Protein AF-A0A424NIG5-F1 (afdb_monomer_lite)

Foldseek 3Di:
DPPPPDPPPQPVVVVVLLVVLVVLVVVLCVVPVVVVVCLVPDPDLVVVCVPPVPPVPVVVVSLVSLLLSLLLLVLLLVLVLCVLVVLDDPDVVSSVVSSVLVVVLVVVLVVVLCVVCVVVVVVPLSVSLVSVLSSVSSVLSVVSSVLSVCCVPPVPNPSVSSVVVVVVSVVVVVVVVVVSLVVSVVVDDPVCVVVSVVSVCSVCVSVVVVVVVSVVD

Sequence (217 aa):
MDWILLNKVHQDWISILMFSNLMLLSFIKWRNDRKFTSFFKSIDPSVYFNNYGNNFFFNRFFGASILVFSIVNISLCLIFILNSLDLIELNFMSFLIFFSFLLFIGFLSYLMNSILGQILAIKRETLAYMFNNFRFLFRLSIFIFIIIVIHYYYFFDTFIFISTTSICVFMYYFLYSIVIIYKFLVNLDKEKLYFILYLCTLKITPWVFMYWFINNI

pLDDT: mean 74.43, std 13.03, range [32.66, 91.69]

Structure (mmCIF, N/CA/C/O backbone):
data_AF-A0A424NIG5-F1
#
_entry.id   AF-A0A424NIG5-F1
#
loop_
_atom_site.group_PDB
_atom_site.id
_atom_site.type_symbol
_atom_site.label_atom_id
_atom_site.label_alt_id
_atom_site.label_comp_id
_atom_site.label_asym_id
_atom_site.label_entity_id
_atom_site.label_seq_id
_atom_site.pdbx_PDB_ins_code
_atom_site.Cartn_x
_atom_site.Cartn_y
_atom_site.Cartn_z
_atom_site.occupancy
_atom_site.B_iso_or_equiv
_atom_site.auth_seq_id
_atom_site.auth_comp_id
_atom_site.auth_asym_id
_atom_site.auth_atom_id
_atom_site.pdbx_PDB_model_num
ATOM 1 N N . MET A 1 1 ? 13.629 -21.062 -29.674 1.00 41.56 1 MET A N 1
ATOM 2 C CA . MET A 1 1 ? 13.332 -21.145 -28.226 1.00 41.56 1 MET A CA 1
ATOM 3 C C . MET A 1 1 ? 14.269 -20.159 -27.544 1.00 41.56 1 MET A C 1
ATOM 5 O O . MET A 1 1 ? 15.059 -20.543 -26.704 1.00 41.56 1 MET A O 1
ATOM 9 N N . ASP A 1 2 ? 14.195 -18.887 -27.962 1.00 32.66 2 ASP A N 1
ATOM 10 C CA . ASP A 1 2 ? 15.288 -17.905 -27.798 1.00 32.66 2 ASP A CA 1
ATOM 11 C C . ASP A 1 2 ? 14.805 -16.586 -27.172 1.00 32.66 2 ASP A C 1
ATOM 13 O O . ASP A 1 2 ? 15.541 -15.615 -27.073 1.00 32.66 2 ASP A O 1
ATOM 17 N N . TRP A 1 3 ? 13.562 -16.562 -26.685 1.00 45.94 3 TRP A N 1
ATOM 18 C CA . TRP A 1 3 ? 12.944 -15.405 -26.025 1.00 45.94 3 TRP A CA 1
ATOM 19 C C . TRP A 1 3 ? 13.268 -15.349 -24.519 1.00 45.94 3 TRP A C 1
ATOM 21 O O . TRP A 1 3 ? 12.795 -14.468 -23.809 1.00 45.94 3 TRP A O 1
ATOM 31 N N . ILE A 1 4 ? 14.048 -16.318 -24.022 1.00 54.59 4 ILE A N 1
ATOM 32 C CA . ILE A 1 4 ? 14.395 -16.502 -22.602 1.00 54.59 4 ILE A CA 1
ATOM 33 C C . ILE A 1 4 ? 15.743 -15.844 -22.256 1.00 54.59 4 ILE A C 1
ATOM 35 O O . ILE A 1 4 ? 16.057 -15.682 -21.081 1.00 54.59 4 ILE A O 1
ATOM 39 N N . LEU A 1 5 ? 16.522 -15.381 -23.242 1.00 44.03 5 LEU A N 1
ATOM 40 C CA . LEU A 1 5 ? 17.793 -14.685 -23.008 1.00 44.03 5 LEU A CA 1
ATOM 41 C C . LEU A 1 5 ? 17.570 -13.205 -22.659 1.00 44.03 5 LEU A C 1
ATOM 43 O O . LEU A 1 5 ? 17.884 -12.286 -23.406 1.00 44.03 5 LEU A O 1
ATOM 47 N N . LEU A 1 6 ? 16.951 -13.016 -21.494 1.00 48.78 6 LEU A N 1
ATOM 48 C CA . LEU A 1 6 ? 17.452 -12.202 -20.391 1.00 48.78 6 LEU A CA 1
ATOM 49 C C . LEU A 1 6 ? 18.446 -11.084 -20.773 1.00 48.78 6 LEU A C 1
ATOM 51 O O . LEU A 1 6 ? 19.634 -11.157 -20.484 1.00 48.78 6 LEU A O 1
ATOM 55 N N . ASN A 1 7 ? 17.913 -9.955 -21.237 1.00 43.19 7 ASN A N 1
ATOM 56 C CA . ASN A 1 7 ? 18.504 -8.649 -20.914 1.00 43.19 7 ASN A CA 1
ATOM 57 C C . ASN A 1 7 ? 18.064 -8.167 -19.503 1.00 43.19 7 ASN A C 1
ATOM 59 O O . ASN A 1 7 ? 18.234 -7.010 -19.139 1.00 43.19 7 ASN A O 1
ATOM 63 N N . LYS A 1 8 ? 17.449 -9.059 -18.701 1.00 52.53 8 LYS A N 1
ATOM 64 C CA . LYS A 1 8 ? 16.833 -8.795 -17.383 1.00 52.53 8 LYS A CA 1
ATOM 65 C C . LYS A 1 8 ? 17.722 -9.155 -16.181 1.00 52.53 8 LYS A C 1
ATOM 67 O O . LYS A 1 8 ? 17.217 -9.237 -15.066 1.00 52.53 8 LYS A O 1
ATOM 72 N N . VAL A 1 9 ? 19.034 -9.319 -16.370 1.00 48.19 9 VAL A N 1
ATOM 73 C CA . VAL A 1 9 ? 19.987 -9.703 -15.301 1.00 48.19 9 VAL A CA 1
ATOM 74 C C . VAL A 1 9 ? 19.984 -8.718 -14.108 1.00 48.19 9 VAL A C 1
ATOM 76 O O . VAL A 1 9 ? 20.395 -9.068 -13.007 1.00 48.19 9 VAL A O 1
ATOM 79 N N . HIS A 1 10 ? 19.458 -7.498 -14.269 1.00 50.31 10 HIS A N 1
ATOM 80 C CA . HIS A 1 10 ? 19.389 -6.489 -13.201 1.00 50.31 10 HIS A CA 1
ATOM 81 C C . HIS A 1 10 ? 18.031 -6.352 -12.484 1.00 50.31 10 HIS A C 1
ATOM 83 O O . HIS A 1 10 ? 17.895 -5.499 -11.607 1.00 50.31 10 HIS A O 1
ATOM 89 N N . GLN A 1 11 ? 17.028 -7.189 -12.781 1.00 63.31 11 GLN A N 1
ATOM 90 C CA . GLN A 1 11 ? 15.693 -7.084 -12.157 1.00 63.31 11 GLN A CA 1
ATOM 91 C C . GLN A 1 11 ? 15.187 -8.359 -11.469 1.00 63.31 11 GLN A C 1
ATOM 93 O O . GLN A 1 11 ? 14.019 -8.430 -11.076 1.00 63.31 11 GLN A O 1
ATOM 98 N N . ASP A 1 12 ? 16.064 -9.337 -11.240 1.00 73.62 12 ASP A N 1
ATOM 99 C CA . ASP A 1 12 ? 15.732 -10.579 -10.528 1.00 73.62 12 ASP A CA 1
ATOM 100 C C . ASP A 1 12 ? 15.116 -10.317 -9.146 1.00 73.62 12 ASP A C 1
ATOM 102 O O . ASP A 1 12 ? 14.194 -11.014 -8.716 1.00 73.62 12 ASP A O 1
ATOM 106 N N . TRP A 1 13 ? 15.550 -9.245 -8.477 1.00 84.62 13 TRP A N 1
ATOM 107 C CA . TRP A 1 13 ? 15.041 -8.851 -7.164 1.00 84.62 13 TRP A CA 1
ATOM 108 C C . TRP A 1 13 ? 13.538 -8.525 -7.171 1.00 84.62 13 TRP A C 1
ATOM 110 O O . TRP A 1 13 ? 12.837 -8.851 -6.213 1.00 84.62 13 TRP A O 1
ATOM 120 N N . ILE A 1 14 ? 13.011 -7.947 -8.256 1.00 86.31 14 ILE A N 1
ATOM 121 C CA . ILE A 1 14 ? 11.581 -7.631 -8.389 1.00 86.31 14 ILE A CA 1
ATOM 122 C C . ILE A 1 14 ? 10.782 -8.921 -8.534 1.00 86.31 14 ILE A C 1
ATOM 124 O O . ILE A 1 14 ? 9.765 -9.097 -7.866 1.00 86.31 14 ILE A O 1
ATOM 128 N N . SER A 1 15 ? 11.253 -9.838 -9.380 1.00 86.94 15 SER A N 1
ATOM 129 C CA . SER A 1 15 ? 10.601 -11.132 -9.597 1.00 86.94 15 SER A CA 1
ATOM 130 C C . SER A 1 15 ? 10.551 -11.945 -8.300 1.00 86.94 15 SER A C 1
ATOM 132 O O . SER A 1 15 ? 9.501 -12.490 -7.949 1.00 86.94 15 SER A O 1
ATOM 134 N N . ILE A 1 16 ? 11.646 -11.942 -7.529 1.00 88.75 16 ILE A N 1
ATOM 135 C CA . ILE A 1 16 ? 11.720 -12.551 -6.192 1.00 88.75 16 ILE A CA 1
ATOM 136 C C . ILE A 1 16 ? 10.724 -11.883 -5.227 1.00 88.75 16 ILE A C 1
ATOM 138 O O . ILE A 1 16 ? 10.001 -12.576 -4.505 1.00 88.75 16 ILE A O 1
ATOM 142 N N . LEU A 1 17 ? 10.621 -10.548 -5.228 1.00 90.00 17 LEU A N 1
ATOM 143 C CA . LEU A 1 17 ? 9.646 -9.824 -4.402 1.00 90.00 17 LEU A CA 1
ATOM 144 C C . LEU A 1 17 ? 8.195 -10.140 -4.792 1.00 90.00 17 LEU A C 1
ATOM 146 O O . LEU A 1 17 ? 7.373 -10.402 -3.916 1.00 90.00 17 LEU A O 1
ATOM 150 N N . MET A 1 18 ? 7.866 -10.184 -6.084 1.00 89.38 18 MET A N 1
ATOM 151 C CA . MET A 1 18 ? 6.521 -10.550 -6.538 1.00 89.38 18 MET A CA 1
ATOM 152 C C . MET A 1 18 ? 6.163 -11.982 -6.133 1.00 89.38 18 MET A C 1
ATOM 154 O O . MET A 1 18 ? 5.066 -12.228 -5.625 1.00 89.38 18 MET A O 1
ATOM 158 N N . PHE A 1 19 ? 7.097 -12.920 -6.307 1.00 90.31 19 PHE A N 1
ATOM 159 C CA . PHE A 1 19 ? 6.901 -14.311 -5.917 1.00 90.31 19 PHE A CA 1
ATOM 160 C C . PHE A 1 19 ? 6.726 -14.461 -4.400 1.00 90.31 19 PHE A C 1
ATOM 162 O O . PHE A 1 19 ? 5.795 -15.129 -3.947 1.00 90.31 19 PHE A O 1
ATOM 169 N N . SER A 1 20 ? 7.565 -13.792 -3.604 1.00 89.69 20 SER A N 1
ATOM 170 C CA . SER A 1 20 ? 7.447 -13.804 -2.140 1.00 89.69 20 SER A CA 1
ATOM 171 C C . SER A 1 20 ? 6.133 -13.181 -1.652 1.00 89.69 20 SER A C 1
ATOM 173 O O . SER A 1 20 ? 5.507 -13.727 -0.743 1.00 89.69 20 SER A O 1
ATOM 175 N N . ASN A 1 21 ? 5.639 -12.121 -2.301 1.00 91.56 21 ASN A N 1
ATOM 176 C CA . ASN A 1 21 ? 4.314 -11.557 -2.025 1.00 91.56 21 ASN A CA 1
ATOM 177 C C . ASN A 1 21 ? 3.179 -12.534 -2.342 1.00 91.56 21 ASN A C 1
ATOM 179 O O . ASN A 1 21 ? 2.224 -12.638 -1.569 1.00 91.56 21 ASN A O 1
ATOM 183 N N . LEU A 1 22 ? 3.274 -13.267 -3.452 1.00 91.62 22 LEU A N 1
ATOM 184 C CA . LEU A 1 22 ? 2.276 -14.267 -3.830 1.00 91.62 22 LEU A CA 1
ATOM 185 C C . LEU A 1 22 ? 2.268 -15.456 -2.858 1.00 91.62 22 LEU A C 1
ATOM 187 O O . LEU A 1 22 ? 1.198 -15.909 -2.440 1.00 91.62 22 LEU A O 1
ATOM 191 N N . MET A 1 23 ? 3.452 -15.917 -2.448 1.00 90.69 23 MET A N 1
ATOM 192 C CA . MET A 1 23 ? 3.634 -16.903 -1.378 1.00 90.69 23 MET A CA 1
ATOM 193 C C . MET A 1 23 ? 3.001 -16.418 -0.071 1.00 90.69 23 MET A C 1
ATOM 195 O O . MET A 1 23 ? 2.226 -17.147 0.545 1.00 90.69 23 MET A O 1
ATOM 199 N N . LEU A 1 24 ? 3.265 -15.170 0.326 1.00 89.69 24 LEU A N 1
ATOM 200 C CA . LEU A 1 24 ? 2.721 -14.582 1.546 1.00 89.69 24 LEU A CA 1
ATOM 201 C C . LEU A 1 24 ? 1.190 -14.471 1.492 1.00 89.69 24 LEU A C 1
ATOM 203 O O . LEU A 1 24 ? 0.517 -14.867 2.443 1.00 89.69 24 LEU A O 1
ATOM 207 N N . LEU A 1 25 ? 0.618 -14.025 0.371 1.00 89.06 25 LEU A N 1
ATOM 208 C CA . LEU A 1 25 ? -0.835 -13.974 0.179 1.00 89.06 25 LEU A CA 1
ATOM 209 C C . LEU A 1 25 ? -1.469 -15.373 0.263 1.00 89.06 25 LEU A C 1
ATOM 211 O O . LEU A 1 25 ? -2.486 -15.563 0.936 1.00 89.06 25 LEU A O 1
ATOM 215 N N . SER A 1 26 ? -0.840 -16.359 -0.377 1.00 87.81 26 SER A N 1
ATOM 216 C CA . SER A 1 26 ? -1.282 -17.757 -0.356 1.00 87.81 26 SER A CA 1
ATOM 217 C C . SER A 1 26 ? -1.203 -18.349 1.051 1.00 87.81 26 SER A C 1
ATOM 219 O O . SER A 1 26 ? -2.145 -19.001 1.500 1.00 87.81 26 SER A O 1
ATOM 221 N N . PHE A 1 27 ? -0.131 -18.051 1.789 1.00 87.31 27 PHE A N 1
ATOM 222 C CA . PHE A 1 27 ? 0.051 -18.462 3.178 1.00 87.31 27 PHE A CA 1
ATOM 223 C C . PHE A 1 27 ? -1.013 -17.855 4.102 1.00 87.31 27 PHE A C 1
ATOM 225 O O . PHE A 1 27 ? -1.581 -18.560 4.940 1.00 87.31 27 PHE A O 1
ATOM 232 N N . ILE A 1 28 ? -1.340 -16.570 3.925 1.00 85.81 28 ILE A N 1
ATOM 233 C CA . ILE A 1 28 ? -2.408 -15.900 4.682 1.00 85.81 28 ILE A CA 1
ATOM 234 C C . ILE A 1 28 ? -3.758 -16.574 4.413 1.00 85.81 28 ILE A C 1
ATOM 236 O O . ILE A 1 28 ? -4.503 -16.844 5.361 1.00 85.81 28 ILE A O 1
ATOM 240 N N . LYS A 1 29 ? -4.070 -16.864 3.142 1.00 85.31 29 LYS A N 1
ATOM 241 C CA . LYS A 1 29 ? -5.306 -17.558 2.763 1.00 85.31 29 LYS A CA 1
ATOM 242 C C . LYS A 1 29 ? -5.359 -18.960 3.367 1.00 85.31 29 LYS A C 1
ATOM 244 O O . LYS A 1 29 ? -6.361 -19.307 3.978 1.00 85.31 29 LYS A O 1
ATOM 249 N N . TRP A 1 30 ? -4.284 -19.737 3.250 1.00 84.88 30 TRP A N 1
ATOM 250 C CA . TRP A 1 30 ? -4.224 -21.103 3.770 1.00 84.88 30 TRP A CA 1
ATOM 251 C C . TRP A 1 30 ? -4.405 -21.155 5.290 1.00 84.88 30 TRP A C 1
ATOM 253 O O . TRP A 1 30 ? -5.221 -21.924 5.793 1.00 84.88 30 TRP A O 1
ATOM 263 N N . ARG A 1 31 ? -3.700 -20.292 6.031 1.00 81.44 31 ARG A N 1
ATOM 264 C CA . ARG A 1 31 ? -3.753 -20.289 7.498 1.00 81.44 31 ARG A CA 1
ATOM 265 C C . ARG A 1 31 ? -5.078 -19.748 8.042 1.00 81.44 31 ARG A C 1
ATOM 267 O O . ARG A 1 31 ? -5.568 -20.241 9.055 1.00 81.44 31 ARG A O 1
ATOM 274 N N . ASN A 1 32 ? -5.653 -18.732 7.390 1.00 76.06 32 ASN A N 1
ATOM 275 C CA . ASN A 1 32 ? -6.769 -17.944 7.919 1.00 76.06 32 ASN A CA 1
ATOM 276 C C . ASN A 1 32 ? -7.944 -17.805 6.925 1.00 76.06 32 ASN A C 1
ATOM 278 O O . ASN A 1 32 ? -8.543 -16.731 6.833 1.00 76.06 32 ASN A O 1
ATOM 282 N N . ASP A 1 33 ? -8.320 -18.874 6.222 1.00 73.06 33 ASP A N 1
ATOM 283 C CA . ASP A 1 33 ? -9.273 -18.838 5.095 1.00 73.06 33 ASP A CA 1
ATOM 284 C C . ASP A 1 33 ? -10.620 -18.156 5.419 1.00 73.06 33 ASP A C 1
ATOM 286 O O . ASP A 1 33 ? -11.062 -17.236 4.724 1.00 73.06 33 ASP A O 1
ATOM 290 N N . ARG A 1 34 ? -11.244 -18.497 6.558 1.00 69.88 34 ARG A N 1
ATOM 291 C CA . ARG A 1 34 ? -12.512 -17.874 7.002 1.00 69.88 34 ARG A CA 1
ATOM 292 C C . ARG A 1 34 ? -12.386 -16.365 7.253 1.00 69.88 34 ARG A C 1
ATOM 294 O O . ARG A 1 34 ? -13.310 -15.604 6.970 1.00 69.88 34 ARG A O 1
ATOM 301 N N . LYS A 1 35 ? -11.245 -15.913 7.783 1.00 70.88 35 LYS A N 1
ATOM 302 C CA . LYS A 1 35 ? -10.996 -14.486 8.048 1.00 70.88 35 LYS A CA 1
ATOM 303 C C . LYS A 1 35 ? -10.649 -13.750 6.764 1.00 70.88 35 LYS A C 1
ATOM 305 O O . LYS A 1 35 ? -11.178 -12.671 6.547 1.00 70.88 35 LYS A O 1
ATOM 310 N N . PHE A 1 36 ? -9.828 -14.346 5.902 1.00 73.50 36 PHE A N 1
ATOM 311 C CA . PHE A 1 36 ? -9.471 -13.801 4.594 1.00 73.50 36 PHE A CA 1
ATOM 312 C C . PHE A 1 36 ? -10.710 -13.571 3.726 1.00 73.50 36 PHE A C 1
ATOM 314 O O . PHE A 1 36 ? -10.93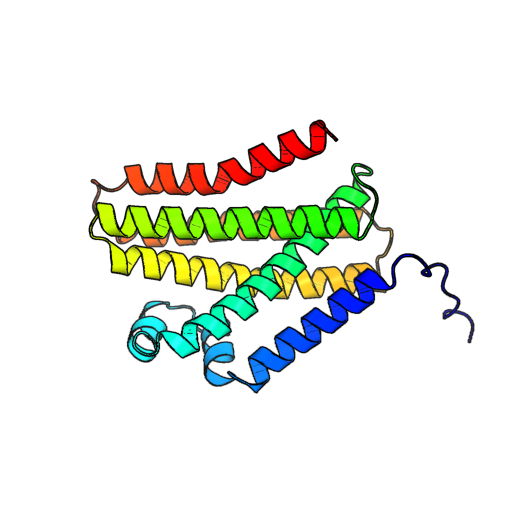4 -12.466 3.235 1.00 73.50 36 PHE A O 1
ATOM 321 N N . THR A 1 37 ? -11.566 -14.587 3.605 1.00 70.12 37 THR A N 1
ATOM 322 C CA . THR A 1 37 ? -12.814 -14.501 2.835 1.00 70.12 37 THR A CA 1
ATOM 323 C C . THR A 1 37 ? -13.786 -13.487 3.428 1.00 70.12 37 THR A C 1
ATOM 325 O O . THR A 1 37 ? -14.383 -12.721 2.676 1.00 70.12 37 THR A O 1
ATOM 328 N N . SER A 1 38 ? -13.902 -13.403 4.756 1.00 66.44 38 SER A N 1
ATOM 329 C CA . SER A 1 38 ? -14.707 -12.373 5.427 1.00 66.44 38 SER A CA 1
ATOM 330 C C . SER A 1 38 ? -14.145 -10.959 5.220 1.00 66.44 38 SER A C 1
ATOM 332 O O . SER A 1 38 ? -14.888 -10.021 4.935 1.00 66.44 38 SER A O 1
ATOM 334 N N . PHE A 1 39 ? -12.826 -10.791 5.280 1.00 68.94 39 PHE A N 1
ATOM 335 C CA . PHE A 1 39 ? -12.148 -9.515 5.049 1.00 68.94 39 PHE A CA 1
ATOM 336 C C . PHE A 1 39 ? -12.299 -9.048 3.588 1.00 68.94 39 PHE A C 1
ATOM 338 O O . PHE A 1 39 ? -12.514 -7.862 3.313 1.00 68.94 39 PHE A O 1
ATOM 345 N N . PHE A 1 40 ? -12.295 -9.997 2.648 1.00 67.81 40 PHE A N 1
ATOM 346 C CA . PHE A 1 40 ? -12.526 -9.748 1.228 1.00 67.81 40 PHE A CA 1
ATOM 347 C C . PHE A 1 40 ? -14.005 -9.469 0.898 1.00 67.81 40 PHE A C 1
ATOM 349 O O . PHE A 1 40 ? -14.287 -8.502 0.197 1.00 67.81 40 PHE A O 1
ATOM 356 N N . LYS A 1 41 ? -14.952 -10.257 1.434 1.00 65.31 41 LYS A N 1
ATOM 357 C CA . LYS A 1 41 ? -16.386 -10.199 1.081 1.00 65.31 41 LYS A CA 1
ATOM 358 C C . LYS A 1 41 ? -17.223 -9.225 1.910 1.00 65.31 41 LYS A C 1
ATOM 360 O O . LYS A 1 41 ? -18.206 -8.704 1.396 1.00 65.31 41 LYS A O 1
ATOM 365 N N . SER A 1 42 ? -16.897 -8.988 3.182 1.00 54.06 42 SER A N 1
ATOM 366 C CA . SER A 1 42 ? -17.760 -8.158 4.034 1.00 54.06 42 SER A CA 1
ATOM 367 C C . SER A 1 42 ? -17.776 -6.716 3.533 1.00 54.06 42 SER A C 1
ATOM 369 O O . SER A 1 42 ? -16.733 -6.080 3.388 1.00 54.06 42 SER A O 1
ATOM 371 N N . ILE A 1 43 ? -18.960 -6.184 3.250 1.00 51.19 43 ILE A N 1
ATOM 372 C CA . ILE A 1 43 ? -19.157 -4.753 2.993 1.00 51.19 43 ILE A CA 1
ATOM 373 C C . ILE A 1 43 ? -19.328 -4.028 4.340 1.00 51.19 43 ILE A C 1
ATOM 375 O O . ILE A 1 43 ? -18.762 -2.946 4.520 1.00 51.19 43 ILE A O 1
ATOM 379 N N . ASP A 1 44 ? -19.905 -4.697 5.348 1.00 50.06 44 ASP A N 1
ATOM 380 C CA . ASP A 1 44 ? -20.197 -4.104 6.657 1.00 50.06 44 ASP A CA 1
ATOM 381 C C . ASP A 1 44 ? -19.175 -4.438 7.763 1.00 50.06 44 ASP A C 1
ATOM 383 O O . ASP A 1 44 ? -18.912 -5.610 8.045 1.00 50.06 44 ASP A O 1
ATOM 387 N N . PRO A 1 45 ? -18.592 -3.418 8.425 1.00 52.88 45 PRO A N 1
ATOM 388 C CA . PRO A 1 45 ? -17.616 -3.595 9.504 1.00 52.88 45 PRO A CA 1
ATOM 389 C C . PRO A 1 45 ? -18.242 -4.041 10.840 1.00 52.88 45 PRO A C 1
ATOM 391 O O . PRO A 1 45 ? -17.551 -4.647 11.661 1.00 52.88 45 PRO A O 1
ATOM 394 N N . SER A 1 46 ? -19.538 -3.787 11.059 1.00 50.62 46 SER A N 1
ATOM 395 C CA . SER A 1 46 ? -20.264 -4.129 12.295 1.00 50.62 46 SER A CA 1
ATOM 396 C C . SER A 1 46 ? -20.365 -5.642 12.525 1.00 50.62 46 SER A C 1
ATOM 398 O O . SER A 1 46 ? -20.159 -6.114 13.643 1.00 50.62 46 SER A O 1
ATOM 400 N N . VAL A 1 47 ? -20.586 -6.412 11.456 1.00 50.69 47 VAL A N 1
ATOM 401 C CA . VAL A 1 47 ? -20.685 -7.882 11.496 1.00 50.69 47 VAL A CA 1
ATOM 402 C C . VAL A 1 47 ? -19.338 -8.525 11.853 1.00 50.69 47 VAL A C 1
ATOM 404 O O . VAL A 1 47 ? -19.290 -9.523 12.570 1.00 50.69 47 VAL A O 1
ATOM 407 N N . TYR A 1 48 ? -18.220 -7.937 11.412 1.00 52.69 48 TYR A N 1
ATOM 408 C CA . TYR A 1 48 ? -16.884 -8.447 11.738 1.00 52.69 48 TYR A CA 1
ATOM 409 C C . TYR A 1 48 ? -16.486 -8.141 13.189 1.00 52.69 48 TYR A C 1
ATOM 411 O O . TYR A 1 48 ? -15.945 -9.012 13.871 1.00 52.69 48 TYR A O 1
ATOM 419 N N . PHE A 1 49 ? -16.783 -6.933 13.681 1.00 51.59 49 PHE A N 1
ATOM 420 C CA . PHE A 1 49 ? -16.480 -6.545 15.063 1.00 51.59 49 PHE A CA 1
ATOM 421 C C . PHE A 1 49 ? -17.232 -7.383 16.097 1.00 51.59 49 PHE A C 1
ATOM 423 O O . PHE A 1 49 ? -16.621 -7.804 17.078 1.00 51.59 49 PHE A O 1
ATOM 430 N N . ASN A 1 50 ? -18.517 -7.672 15.861 1.00 52.78 50 ASN A N 1
ATOM 431 C CA . ASN A 1 50 ? -19.304 -8.521 16.760 1.00 52.78 50 ASN A CA 1
ATOM 432 C C . ASN A 1 50 ? -18.811 -9.975 16.781 1.00 52.78 50 ASN A C 1
ATOM 434 O O . ASN A 1 50 ? -18.816 -10.599 17.836 1.00 52.78 50 ASN A O 1
ATOM 438 N N . ASN A 1 51 ? -18.345 -10.503 15.645 1.00 51.88 51 ASN A N 1
ATOM 439 C CA . ASN A 1 51 ? -17.966 -11.916 15.545 1.00 51.88 51 ASN A CA 1
ATOM 440 C C . ASN A 1 51 ? -16.500 -12.201 15.914 1.00 51.88 51 ASN A C 1
ATOM 442 O O . ASN A 1 51 ? -16.180 -13.320 16.308 1.00 51.88 51 ASN A O 1
ATOM 446 N N . TYR A 1 52 ? -15.593 -11.226 15.779 1.00 52.62 52 TYR A N 1
ATOM 447 C CA . TYR A 1 52 ? -14.146 -11.464 15.901 1.00 52.62 52 TYR A CA 1
ATOM 448 C C . TYR A 1 52 ? -13.408 -10.512 16.856 1.00 52.62 52 TYR A C 1
ATOM 450 O O . TYR A 1 52 ? -12.190 -10.640 17.003 1.00 52.62 52 TYR A O 1
ATOM 458 N N . GLY A 1 53 ? -14.112 -9.602 17.542 1.00 50.22 53 GLY A N 1
ATOM 459 C CA . GLY A 1 53 ? -13.519 -8.613 18.454 1.00 50.22 53 GLY A CA 1
ATOM 460 C C . GLY A 1 53 ? -12.729 -9.190 19.640 1.00 50.22 53 GLY A C 1
ATOM 461 O O . GLY A 1 53 ? -11.815 -8.528 20.124 1.00 50.22 53 GLY A O 1
ATOM 462 N N . ASN A 1 54 ? -13.007 -10.429 20.068 1.00 44.81 54 ASN A N 1
ATOM 463 C CA . ASN A 1 54 ? -12.419 -11.004 21.290 1.00 44.81 54 ASN A CA 1
ATOM 464 C C . ASN A 1 54 ? -11.041 -11.677 21.124 1.00 44.81 54 ASN A C 1
ATOM 466 O O . ASN A 1 54 ? -10.329 -11.844 22.111 1.00 44.81 54 ASN A O 1
ATOM 470 N N . ASN A 1 55 ? -10.598 -12.033 19.911 1.00 47.38 55 ASN A N 1
ATOM 471 C CA . ASN A 1 55 ? -9.355 -12.804 19.726 1.00 47.38 55 ASN A CA 1
ATOM 472 C C . ASN A 1 55 ? -8.151 -11.913 19.374 1.00 47.38 55 ASN A C 1
ATOM 474 O O . ASN A 1 55 ? -7.628 -11.945 18.257 1.00 47.38 55 ASN A O 1
ATOM 478 N N . PHE A 1 56 ? -7.700 -11.129 20.356 1.00 42.22 56 PHE A N 1
ATOM 479 C CA . PHE A 1 56 ? -6.682 -10.077 20.227 1.00 42.22 56 PHE A CA 1
ATOM 480 C C . PHE A 1 56 ? -5.330 -10.553 19.643 1.00 42.22 56 PHE A C 1
ATOM 482 O O . PHE A 1 56 ? -4.769 -9.895 18.766 1.00 42.22 56 PHE A O 1
ATOM 489 N N . PHE A 1 57 ? -4.823 -11.727 20.048 1.00 37.19 57 PHE A N 1
ATOM 490 C CA . PHE A 1 57 ? -3.507 -12.230 19.609 1.00 37.19 57 PHE A CA 1
ATOM 491 C C . PHE A 1 57 ? -3.492 -12.768 18.169 1.00 37.19 57 PHE A C 1
ATOM 493 O O . PHE A 1 57 ? -2.597 -12.445 17.388 1.00 37.19 57 PHE A O 1
ATOM 500 N N . PHE A 1 58 ? -4.515 -13.529 17.769 1.00 43.31 58 PHE A N 1
ATOM 501 C CA . PHE A 1 58 ? -4.613 -14.089 16.413 1.00 43.31 58 PHE A CA 1
ATOM 502 C C . PHE A 1 58 ? -5.002 -13.034 15.361 1.00 43.31 58 PHE A C 1
ATOM 504 O O . PHE A 1 58 ? -4.801 -13.239 14.164 1.00 43.31 58 PHE A O 1
ATOM 511 N N . ASN A 1 59 ? -5.571 -11.906 15.799 1.00 63.22 59 ASN A N 1
ATOM 512 C CA . ASN A 1 59 ? -5.872 -10.752 14.952 1.00 63.22 59 ASN A CA 1
ATOM 513 C C . ASN A 1 59 ? -4.596 -9.966 14.587 1.00 63.22 59 ASN A C 1
ATOM 515 O O . ASN A 1 59 ? -4.487 -9.437 13.483 1.00 63.22 59 ASN A O 1
ATOM 519 N N . ARG A 1 60 ? -3.595 -9.948 15.481 1.00 69.50 60 ARG A N 1
ATOM 520 C CA . ARG A 1 60 ? -2.373 -9.147 15.319 1.00 69.50 60 ARG A CA 1
ATOM 521 C C . ARG A 1 60 ? -1.431 -9.700 14.249 1.00 69.50 60 ARG A C 1
ATOM 523 O O . ARG A 1 60 ? -0.943 -8.923 13.438 1.00 69.50 60 ARG A O 1
ATOM 530 N N . PHE A 1 61 ? -1.229 -11.022 14.191 1.00 73.56 61 PHE A N 1
ATOM 531 C CA . PHE A 1 61 ? -0.391 -11.643 13.150 1.00 73.56 61 PHE A CA 1
ATOM 532 C C . PHE A 1 61 ? -1.017 -11.508 11.756 1.00 73.56 61 PHE A C 1
ATOM 534 O O . PHE A 1 61 ? -0.343 -11.115 10.809 1.00 73.56 61 PHE A O 1
ATOM 541 N N . PHE A 1 62 ? -2.327 -11.762 11.642 1.00 78.00 62 PHE A N 1
ATOM 542 C CA . PHE A 1 62 ? -3.068 -11.573 10.392 1.00 78.00 62 PHE A CA 1
ATOM 543 C C . PHE A 1 62 ? -2.987 -10.120 9.910 1.00 78.00 62 PHE A C 1
ATOM 545 O O . PHE A 1 62 ? -2.611 -9.871 8.766 1.00 78.00 62 PHE A O 1
ATOM 552 N N . GLY A 1 63 ? -3.242 -9.161 10.806 1.00 78.38 63 GLY A N 1
ATOM 553 C CA . GLY A 1 63 ? -3.107 -7.739 10.506 1.00 78.38 63 GLY A CA 1
ATOM 554 C C . GLY A 1 63 ? -1.689 -7.350 10.087 1.00 78.38 63 GLY A C 1
ATOM 555 O O . GLY A 1 63 ? -1.513 -6.710 9.060 1.00 78.38 63 GLY A O 1
ATOM 556 N N . ALA A 1 64 ? -0.663 -7.797 10.813 1.00 82.56 64 ALA A N 1
ATOM 557 C CA . ALA A 1 64 ? 0.727 -7.519 10.456 1.00 82.56 64 ALA A CA 1
ATOM 558 C C . ALA A 1 64 ? 1.090 -8.076 9.070 1.00 82.56 64 ALA A C 1
ATOM 560 O O . ALA A 1 64 ? 1.659 -7.361 8.251 1.00 82.56 64 ALA A O 1
ATOM 561 N N . SER A 1 65 ? 0.698 -9.316 8.765 1.00 84.31 65 SER A N 1
ATOM 562 C CA . SER A 1 65 ? 0.979 -9.934 7.463 1.00 84.31 65 SER A CA 1
ATOM 563 C C . SER A 1 65 ? 0.303 -9.201 6.296 1.00 84.31 65 SER A C 1
ATOM 565 O O . SER A 1 65 ? 0.926 -8.975 5.262 1.00 84.31 65 SER A O 1
ATOM 567 N N . ILE A 1 66 ? -0.936 -8.736 6.482 1.00 85.88 66 ILE A N 1
ATOM 568 C CA . ILE A 1 66 ? -1.654 -7.937 5.480 1.00 85.88 66 ILE A CA 1
ATOM 569 C C . ILE A 1 66 ? -1.039 -6.536 5.323 1.00 85.88 66 ILE A C 1
ATOM 571 O O . ILE A 1 66 ? -1.007 -6.008 4.208 1.00 85.88 66 ILE A O 1
ATOM 575 N N . LEU A 1 67 ? -0.548 -5.929 6.414 1.00 86.44 67 LEU A N 1
ATOM 576 C CA . LEU A 1 67 ? 0.157 -4.643 6.370 1.00 86.44 67 LEU A CA 1
ATOM 577 C C . LEU A 1 67 ? 1.416 -4.777 5.525 1.00 86.44 67 LEU A C 1
ATOM 579 O O . LEU A 1 67 ? 1.592 -4.001 4.593 1.00 86.44 67 LEU A O 1
ATOM 583 N N . VAL A 1 68 ? 2.238 -5.790 5.810 1.00 89.50 68 VAL A N 1
ATOM 584 C CA . VAL A 1 68 ? 3.469 -6.058 5.059 1.00 89.50 68 VAL A CA 1
ATOM 585 C C . VAL A 1 68 ? 3.152 -6.265 3.580 1.00 89.50 68 VAL A C 1
ATOM 587 O O . VAL A 1 68 ? 3.704 -5.546 2.754 1.00 89.50 68 VAL A O 1
ATOM 590 N N . PHE A 1 69 ? 2.195 -7.140 3.245 1.00 90.81 69 PHE A N 1
ATOM 591 C CA . PHE A 1 69 ? 1.753 -7.340 1.859 1.00 90.81 69 PHE A CA 1
ATOM 592 C C . PHE A 1 69 ? 1.367 -6.022 1.176 1.00 90.81 69 PHE A C 1
ATOM 594 O O . PHE A 1 69 ? 1.774 -5.736 0.052 1.00 90.81 69 PHE A O 1
ATOM 601 N N . SER A 1 70 ? 0.579 -5.196 1.864 1.00 90.12 70 SER A N 1
ATOM 602 C CA . SER A 1 70 ? 0.082 -3.952 1.283 1.00 90.12 70 SER A CA 1
ATOM 603 C C . SER A 1 70 ? 1.197 -2.935 1.066 1.00 90.12 70 SER A C 1
ATOM 605 O O . SER A 1 70 ? 1.242 -2.309 0.012 1.00 90.12 70 SER A O 1
ATOM 607 N N . ILE A 1 71 ? 2.113 -2.805 2.026 1.00 90.44 71 ILE A N 1
ATOM 608 C CA . ILE A 1 71 ? 3.226 -1.857 1.944 1.00 90.44 71 ILE A CA 1
ATOM 609 C C . ILE A 1 71 ? 4.199 -2.257 0.836 1.00 90.44 71 ILE A C 1
ATOM 611 O O . ILE A 1 71 ? 4.579 -1.384 0.066 1.00 90.44 71 ILE A O 1
ATOM 615 N N . VAL A 1 72 ? 4.538 -3.547 0.694 1.00 91.62 72 VAL A N 1
ATOM 616 C CA . VAL A 1 72 ? 5.426 -4.008 -0.391 1.00 91.62 72 VAL A CA 1
ATOM 617 C C . VAL A 1 72 ? 4.826 -3.698 -1.765 1.00 91.62 72 VAL A C 1
ATOM 619 O O . VAL A 1 72 ? 5.527 -3.227 -2.656 1.00 91.62 72 VAL A O 1
ATOM 622 N N . ASN A 1 73 ? 3.525 -3.931 -1.957 1.00 91.69 73 ASN A N 1
ATOM 623 C CA . ASN A 1 73 ? 2.877 -3.647 -3.240 1.00 91.69 73 ASN A CA 1
ATOM 624 C C . ASN A 1 73 ? 2.814 -2.147 -3.542 1.00 91.69 73 ASN A C 1
ATOM 626 O O . ASN A 1 73 ? 3.044 -1.737 -4.676 1.00 91.69 73 ASN A O 1
ATOM 630 N N . ILE A 1 74 ? 2.526 -1.321 -2.534 1.00 89.69 74 ILE A N 1
ATOM 631 C CA . ILE A 1 74 ? 2.479 0.135 -2.700 1.00 89.69 74 ILE A CA 1
ATOM 632 C C . ILE A 1 74 ? 3.880 0.695 -2.973 1.00 89.69 74 ILE A C 1
ATOM 634 O O . ILE A 1 74 ? 4.018 1.536 -3.858 1.00 89.69 74 ILE A O 1
ATOM 638 N N . SER A 1 75 ? 4.919 0.217 -2.279 1.00 90.31 75 SER A N 1
ATOM 639 C CA . SER A 1 75 ? 6.293 0.667 -2.524 1.00 90.31 75 SER A CA 1
ATOM 640 C C . SER A 1 75 ? 6.791 0.258 -3.909 1.00 90.31 75 SER A C 1
ATOM 642 O O . SER A 1 75 ? 7.369 1.090 -4.602 1.00 90.31 75 SER A O 1
ATOM 644 N N . LEU A 1 76 ? 6.506 -0.972 -4.359 1.00 89.44 76 LEU A N 1
ATOM 645 C CA . LEU A 1 76 ? 6.810 -1.393 -5.731 1.00 89.44 76 LEU A CA 1
ATOM 646 C C . LEU A 1 76 ? 6.091 -0.512 -6.759 1.00 89.44 76 LEU A C 1
ATOM 648 O O . LEU A 1 76 ? 6.723 -0.042 -7.699 1.00 89.44 76 LEU A O 1
ATOM 652 N N . CYS A 1 77 ? 4.797 -0.243 -6.560 1.00 88.44 77 CYS A N 1
ATOM 653 C CA . CYS A 1 77 ? 4.020 0.624 -7.447 1.00 88.44 77 CYS A CA 1
ATOM 654 C C . CYS A 1 77 ? 4.647 2.020 -7.571 1.00 88.44 77 CYS A C 1
ATOM 656 O O . CYS A 1 77 ? 4.841 2.518 -8.676 1.00 88.44 77 CYS A O 1
ATOM 658 N N . LEU A 1 78 ? 5.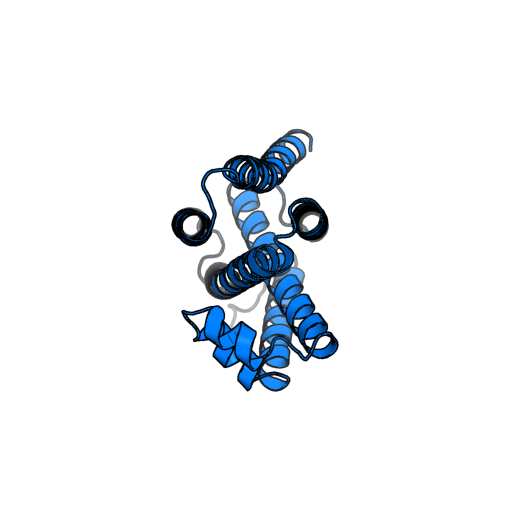006 2.631 -6.437 1.00 86.69 78 LEU A N 1
ATOM 659 C CA . LEU A 1 78 ? 5.605 3.965 -6.405 1.00 86.69 78 LEU A CA 1
ATOM 660 C C . LEU A 1 78 ? 6.933 4.023 -7.157 1.00 86.69 78 LEU A C 1
ATOM 662 O O . LEU A 1 78 ? 7.155 4.968 -7.903 1.00 86.69 78 LEU A O 1
ATOM 666 N N . ILE A 1 79 ? 7.789 3.013 -7.012 1.00 88.31 79 ILE A N 1
ATOM 667 C CA . ILE A 1 79 ? 9.076 2.972 -7.718 1.00 88.31 79 ILE A CA 1
ATOM 668 C C . ILE A 1 79 ? 8.876 2.808 -9.214 1.00 88.31 79 ILE A C 1
ATOM 670 O O . ILE A 1 79 ? 9.554 3.481 -9.978 1.00 88.31 79 ILE A O 1
ATOM 674 N N . PHE A 1 80 ? 7.932 1.967 -9.645 1.00 85.88 80 PHE A N 1
ATOM 675 C CA . PHE A 1 80 ? 7.616 1.850 -11.067 1.00 85.88 80 PHE A CA 1
ATOM 676 C C . PHE A 1 80 ? 7.129 3.178 -11.650 1.00 85.88 80 PHE A C 1
ATOM 678 O O . PHE A 1 80 ? 7.565 3.555 -12.733 1.00 85.88 80 PHE A O 1
ATOM 685 N N . ILE A 1 81 ? 6.288 3.916 -10.918 1.00 84.44 81 ILE A N 1
ATOM 686 C CA . ILE A 1 81 ? 5.826 5.246 -11.335 1.00 84.44 81 ILE A CA 1
ATOM 687 C C . ILE A 1 81 ? 6.997 6.235 -11.397 1.00 84.44 81 ILE A C 1
ATOM 689 O O . ILE A 1 81 ? 7.168 6.908 -12.408 1.00 84.44 81 ILE A O 1
ATOM 693 N N . LEU A 1 82 ? 7.822 6.311 -10.351 1.00 84.31 82 LEU A N 1
ATOM 694 C CA . LEU A 1 82 ? 8.933 7.266 -10.272 1.00 84.31 82 LEU A CA 1
ATOM 695 C C . LEU A 1 82 ? 10.032 6.974 -11.299 1.00 84.31 82 LEU A C 1
ATOM 697 O O . LEU A 1 82 ? 10.530 7.905 -11.923 1.00 84.31 82 LEU A O 1
ATOM 701 N N . ASN A 1 83 ? 10.350 5.699 -11.527 1.00 84.19 83 ASN A N 1
ATOM 702 C CA . ASN A 1 83 ? 11.275 5.288 -12.581 1.00 84.19 83 ASN A CA 1
ATOM 703 C C . ASN A 1 83 ? 10.712 5.593 -13.971 1.00 84.19 83 ASN A C 1
ATOM 705 O O . ASN A 1 83 ? 11.455 5.986 -14.852 1.00 84.19 83 ASN A O 1
ATOM 709 N N . SER A 1 84 ? 9.398 5.458 -14.174 1.00 81.06 84 SER A N 1
ATOM 710 C CA . SER A 1 84 ? 8.776 5.813 -15.456 1.00 81.06 84 SER A CA 1
ATOM 711 C C . SER A 1 84 ? 8.789 7.322 -15.747 1.00 81.06 84 SER A C 1
ATOM 713 O O . SER A 1 84 ? 8.626 7.723 -16.892 1.00 81.06 84 SER A O 1
ATOM 715 N N . LEU A 1 85 ? 8.969 8.153 -14.716 1.00 81.56 85 LEU A N 1
ATOM 716 C CA . LEU A 1 85 ? 9.119 9.607 -14.821 1.00 81.56 85 LEU A CA 1
ATOM 717 C C . LEU A 1 85 ? 10.595 10.045 -14.877 1.00 81.56 85 LEU A C 1
ATOM 719 O O . LEU A 1 85 ? 10.859 11.239 -14.765 1.00 81.56 85 LEU A O 1
ATOM 723 N N . ASP A 1 86 ? 11.534 9.098 -14.981 1.00 80.31 86 ASP A N 1
ATOM 724 C CA . ASP A 1 86 ? 12.987 9.319 -14.930 1.00 80.31 86 ASP A CA 1
ATOM 725 C C . ASP A 1 86 ? 13.470 10.070 -13.670 1.00 80.31 86 ASP A C 1
ATOM 727 O O . ASP A 1 86 ? 14.530 10.690 -13.664 1.00 80.31 86 ASP A O 1
ATOM 731 N N . LEU A 1 87 ? 12.703 10.014 -12.573 1.00 79.75 87 LEU A N 1
ATOM 732 C CA . LEU A 1 87 ? 13.046 10.698 -11.320 1.00 79.75 87 LEU A CA 1
ATOM 733 C C . LEU A 1 87 ? 14.010 9.886 -10.449 1.00 79.75 87 LEU A C 1
ATOM 735 O O . LEU A 1 87 ? 14.728 10.456 -9.634 1.00 79.75 87 LEU A O 1
ATOM 739 N N . ILE A 1 88 ? 13.970 8.552 -10.546 1.00 80.88 88 ILE A N 1
ATOM 740 C CA . ILE A 1 88 ? 14.722 7.638 -9.675 1.00 80.88 88 ILE A CA 1
ATOM 741 C C . ILE A 1 88 ? 15.097 6.379 -10.452 1.00 80.88 88 ILE A C 1
ATOM 743 O O . ILE A 1 88 ? 14.265 5.822 -11.162 1.00 80.88 88 ILE A O 1
ATOM 747 N N . GLU A 1 89 ? 16.309 5.870 -10.233 1.00 80.50 89 GLU A N 1
ATOM 748 C CA . GLU A 1 89 ? 16.736 4.573 -10.761 1.00 80.50 89 GLU A CA 1
ATOM 749 C C . GLU A 1 89 ? 16.067 3.386 -10.050 1.00 80.50 89 GLU A C 1
ATOM 751 O O . GLU A 1 89 ? 15.927 3.340 -8.818 1.00 80.50 89 GLU A O 1
ATOM 756 N N . LEU A 1 90 ? 15.722 2.362 -10.833 1.00 83.75 90 LEU A N 1
ATOM 757 C CA . LEU A 1 90 ? 15.088 1.135 -10.358 1.00 83.75 90 LEU A CA 1
ATOM 758 C C . LEU A 1 90 ? 16.077 0.210 -9.617 1.00 83.75 90 LEU A C 1
ATOM 760 O O . LEU A 1 90 ? 16.475 -0.846 -10.106 1.00 83.75 90 LEU A O 1
ATOM 764 N N . ASN A 1 91 ? 16.435 0.599 -8.393 1.00 86.06 91 ASN A N 1
ATOM 765 C CA . ASN A 1 91 ? 17.390 -0.102 -7.536 1.00 86.06 91 ASN A CA 1
ATOM 766 C C . ASN A 1 91 ? 16.730 -0.668 -6.267 1.00 86.06 91 ASN A C 1
ATOM 768 O O . ASN A 1 91 ? 15.803 -0.087 -5.694 1.00 86.06 91 ASN A O 1
ATOM 772 N N . PHE A 1 92 ? 17.260 -1.790 -5.766 1.00 85.06 92 PHE A N 1
ATOM 773 C CA . PHE A 1 92 ? 16.771 -2.424 -4.532 1.00 85.06 92 PHE A CA 1
ATOM 774 C C . PHE A 1 92 ? 16.911 -1.513 -3.298 1.00 85.06 92 PHE A C 1
ATOM 776 O O . PHE A 1 92 ? 16.058 -1.528 -2.410 1.00 85.06 92 PHE A O 1
ATOM 783 N N . MET A 1 93 ? 17.951 -0.674 -3.253 1.00 87.00 93 MET A N 1
ATOM 784 C CA . MET A 1 93 ? 18.144 0.293 -2.164 1.00 87.00 93 MET A CA 1
ATOM 785 C C . MET A 1 93 ? 17.051 1.364 -2.160 1.00 87.00 93 MET A C 1
ATOM 787 O O . MET A 1 93 ? 16.469 1.626 -1.107 1.00 87.00 93 MET A O 1
ATOM 791 N N . SER A 1 94 ? 16.693 1.902 -3.332 1.00 86.44 94 SER A N 1
ATOM 792 C CA . SER A 1 94 ? 15.553 2.813 -3.487 1.00 86.44 94 SER A CA 1
ATOM 793 C C . SER A 1 94 ? 14.269 2.159 -2.970 1.00 86.44 94 SER A C 1
ATOM 795 O O . SER A 1 94 ? 13.506 2.776 -2.226 1.00 86.44 94 SER A O 1
ATOM 797 N N . PHE A 1 95 ? 14.069 0.867 -3.258 1.00 89.00 95 PHE A N 1
ATOM 798 C CA . PHE A 1 95 ? 12.945 0.102 -2.718 1.00 89.00 95 PHE A CA 1
ATOM 799 C C . PHE A 1 95 ? 12.930 -0.001 -1.196 1.00 89.00 95 PHE A C 1
ATOM 801 O O . PHE A 1 95 ? 11.886 0.245 -0.585 1.00 89.00 95 PHE A O 1
ATOM 808 N N . LEU A 1 96 ? 14.062 -0.319 -0.571 1.00 88.12 96 LEU A N 1
ATOM 809 C CA . LEU A 1 96 ? 14.151 -0.391 0.886 1.00 88.12 96 LEU A CA 1
ATOM 810 C C . LEU A 1 96 ? 13.873 0.961 1.555 1.00 88.12 96 LEU A C 1
ATOM 812 O O . LEU A 1 96 ? 13.224 0.997 2.605 1.00 88.12 96 LEU A O 1
ATOM 816 N N . ILE A 1 97 ? 14.300 2.068 0.942 1.00 88.69 97 ILE A N 1
ATOM 817 C CA . ILE A 1 97 ? 14.016 3.422 1.434 1.00 88.69 97 ILE A CA 1
ATOM 818 C C . ILE A 1 97 ? 12.504 3.679 1.423 1.00 88.69 97 ILE A C 1
ATOM 820 O O . ILE A 1 97 ? 11.932 3.985 2.468 1.00 88.69 97 ILE A O 1
ATOM 824 N N . PHE A 1 98 ? 11.819 3.461 0.295 1.00 87.19 98 PHE A N 1
ATOM 825 C CA . PHE A 1 98 ? 10.363 3.653 0.230 1.00 87.19 98 PHE A CA 1
ATOM 826 C C . PHE A 1 98 ? 9.596 2.705 1.156 1.00 87.19 98 PHE A C 1
ATOM 828 O O . PHE A 1 98 ? 8.638 3.112 1.815 1.00 87.19 98 PHE A O 1
ATOM 835 N N . PHE A 1 99 ? 10.020 1.444 1.238 1.00 89.69 99 PHE A N 1
ATOM 836 C CA . PHE A 1 99 ? 9.410 0.451 2.116 1.00 89.69 99 PHE A CA 1
ATOM 837 C C . PHE A 1 99 ? 9.525 0.843 3.598 1.00 89.69 99 PHE A C 1
ATOM 839 O O . PHE A 1 99 ? 8.525 0.840 4.320 1.00 89.69 99 PHE A O 1
ATOM 846 N N . SER A 1 100 ? 10.727 1.216 4.048 1.00 88.19 100 SER A N 1
ATOM 847 C CA . SER A 1 100 ? 10.975 1.639 5.433 1.00 88.19 100 SER A CA 1
ATOM 848 C C . SER A 1 100 ? 10.245 2.937 5.776 1.00 88.19 100 SER A C 1
ATOM 850 O O . SER A 1 100 ? 9.637 3.038 6.843 1.00 88.19 100 SER A O 1
ATOM 852 N N . PHE A 1 101 ? 10.212 3.888 4.844 1.00 87.38 101 PHE A N 1
ATOM 853 C CA . PHE A 1 101 ? 9.495 5.144 5.000 1.00 87.38 101 PHE A CA 1
ATOM 854 C C . PHE A 1 101 ? 7.977 4.934 5.150 1.00 87.38 101 PHE A C 1
ATOM 856 O O . PHE A 1 101 ? 7.366 5.433 6.099 1.00 87.38 101 PHE A O 1
ATOM 863 N N . LEU A 1 102 ? 7.360 4.123 4.282 1.00 87.69 102 LEU A N 1
ATOM 864 C CA . LEU A 1 102 ? 5.933 3.791 4.380 1.00 87.69 102 LEU A CA 1
ATOM 865 C C . LEU A 1 102 ? 5.599 3.007 5.656 1.00 87.69 102 LEU A C 1
ATOM 867 O O . LEU A 1 102 ? 4.556 3.255 6.268 1.00 87.69 102 LEU A O 1
ATOM 871 N N . LEU A 1 103 ? 6.476 2.093 6.087 1.00 87.56 103 LEU A N 1
ATOM 872 C CA . LEU A 1 103 ? 6.335 1.406 7.374 1.00 87.56 103 LEU A CA 1
ATOM 873 C C . LEU A 1 103 ? 6.345 2.392 8.542 1.00 87.56 103 LEU A C 1
ATOM 875 O O . LEU A 1 103 ? 5.481 2.305 9.419 1.00 87.56 103 LEU A O 1
ATOM 879 N N . PHE A 1 104 ? 7.288 3.335 8.542 1.00 86.12 104 PHE A N 1
ATOM 880 C CA . PHE A 1 104 ? 7.409 4.344 9.588 1.00 86.12 104 PHE A CA 1
ATOM 881 C C . PHE A 1 104 ? 6.151 5.214 9.676 1.00 86.12 104 PHE A C 1
ATOM 883 O O . PHE A 1 104 ? 5.585 5.373 10.759 1.00 86.12 104 PHE A O 1
ATOM 890 N N . ILE A 1 105 ? 5.642 5.694 8.539 1.00 84.00 105 ILE A N 1
ATOM 891 C CA . ILE A 1 105 ? 4.392 6.466 8.488 1.00 84.00 105 ILE A CA 1
ATOM 892 C C . ILE A 1 105 ? 3.207 5.643 8.975 1.00 84.00 105 ILE A C 1
ATOM 894 O O . ILE A 1 105 ? 2.395 6.136 9.759 1.00 84.00 105 ILE A O 1
ATOM 898 N N . GLY A 1 106 ? 3.083 4.398 8.508 1.00 81.19 106 GLY A N 1
ATOM 899 C CA . GLY A 1 106 ? 1.996 3.513 8.915 1.00 81.19 106 GLY A CA 1
ATOM 900 C C . GLY A 1 106 ? 1.987 3.301 10.429 1.00 81.19 106 GLY A C 1
ATOM 901 O O . GLY A 1 106 ? 0.931 3.372 11.063 1.00 81.19 106 GLY A O 1
ATOM 902 N N . PHE A 1 107 ? 3.168 3.119 11.022 1.00 82.62 107 PHE A N 1
ATOM 903 C CA . PHE A 1 107 ? 3.333 2.981 12.464 1.00 82.62 107 PHE A CA 1
ATOM 904 C C . PHE A 1 107 ? 3.011 4.277 13.221 1.00 82.62 107 PHE A C 1
ATOM 906 O O . PHE A 1 107 ? 2.264 4.245 14.200 1.00 82.62 107 PHE A O 1
ATOM 913 N N . LEU A 1 108 ? 3.499 5.424 12.746 1.00 81.31 108 LEU A N 1
ATOM 914 C CA . LEU A 1 108 ? 3.240 6.725 13.363 1.00 81.31 108 LEU A CA 1
ATOM 915 C C . LEU A 1 108 ? 1.751 7.096 13.301 1.00 81.31 108 LEU A C 1
ATOM 917 O O . LEU A 1 108 ? 1.178 7.539 14.296 1.00 81.31 108 LEU A O 1
ATOM 921 N N . SER A 1 109 ? 1.094 6.823 12.172 1.00 79.31 109 SER A N 1
ATOM 922 C CA . SER A 1 109 ? -0.354 6.987 12.018 1.00 79.31 109 SER A CA 1
ATOM 923 C C . SER A 1 109 ? -1.133 6.086 12.976 1.00 79.31 109 SER A C 1
ATOM 925 O O . SER A 1 109 ? -2.093 6.533 13.605 1.00 79.31 109 SER A O 1
ATOM 927 N N . TYR A 1 110 ? -0.693 4.836 13.156 1.00 79.31 110 TYR A N 1
ATOM 928 C CA . TYR A 1 110 ? -1.296 3.930 14.130 1.00 79.31 110 TYR A CA 1
ATOM 929 C C . TYR A 1 110 ? -1.181 4.462 15.565 1.00 79.31 110 TYR A C 1
ATOM 931 O O . TYR A 1 110 ? -2.179 4.474 16.291 1.00 79.31 110 TYR A O 1
ATOM 939 N N . LEU A 1 111 ? 0.006 4.932 15.964 1.00 79.19 111 LEU A N 1
ATOM 940 C CA . LEU A 1 111 ? 0.233 5.491 17.297 1.00 79.19 111 LEU A CA 1
ATOM 941 C C . LEU A 1 111 ? -0.635 6.725 17.548 1.00 79.19 111 LEU A C 1
ATOM 943 O O . LEU A 1 111 ? -1.336 6.776 18.557 1.00 79.19 111 LEU A O 1
ATOM 947 N N . MET A 1 112 ? -0.655 7.674 16.612 1.00 78.81 112 MET A N 1
ATOM 948 C CA . MET A 1 112 ? -1.433 8.907 16.754 1.00 78.81 112 MET A CA 1
ATOM 949 C C . MET A 1 112 ? -2.936 8.626 16.840 1.00 78.81 112 MET A C 1
ATOM 951 O O . MET A 1 112 ? -3.606 9.136 17.737 1.00 78.81 112 MET A O 1
ATOM 955 N N .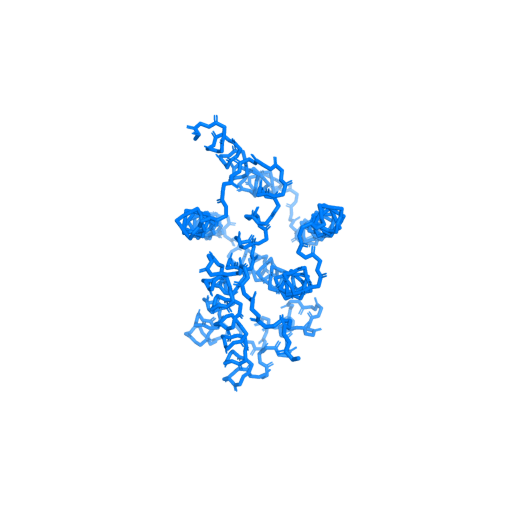 ASN A 1 113 ? -3.463 7.731 15.998 1.00 72.75 113 ASN A N 1
ATOM 956 C CA . ASN A 1 113 ? -4.873 7.331 16.059 1.00 72.75 113 ASN A CA 1
ATOM 957 C C . ASN A 1 113 ? -5.223 6.606 17.368 1.00 72.75 113 ASN A C 1
ATOM 959 O O . ASN A 1 113 ? -6.325 6.777 17.894 1.00 72.75 113 ASN A O 1
ATOM 963 N N . SER A 1 114 ? -4.292 5.817 17.914 1.00 73.81 114 SER A N 1
ATOM 964 C CA . SER A 1 114 ? -4.471 5.160 19.210 1.00 73.81 114 SER A CA 1
ATOM 965 C C . SER A 1 114 ? -4.501 6.170 20.361 1.00 73.81 114 SER A C 1
ATOM 967 O O . SER A 1 114 ? -5.358 6.056 21.237 1.00 73.81 114 SER A O 1
ATOM 969 N N . ILE A 1 115 ? -3.598 7.156 20.355 1.00 77.75 115 ILE A N 1
ATOM 970 C CA . ILE A 1 115 ? -3.519 8.208 21.379 1.00 77.75 115 ILE A CA 1
ATOM 971 C C . ILE A 1 115 ? -4.774 9.088 21.333 1.00 77.75 115 ILE A C 1
ATOM 973 O O . ILE A 1 115 ? -5.434 9.278 22.352 1.00 77.75 115 ILE A O 1
ATOM 977 N N . LEU A 1 116 ? -5.178 9.551 20.148 1.00 74.06 116 LEU A N 1
ATOM 978 C CA . LEU A 1 116 ? -6.388 10.365 19.997 1.00 74.06 116 LEU A CA 1
ATOM 979 C C . LEU A 1 116 ? -7.654 9.610 20.412 1.00 74.06 116 LEU A C 1
ATOM 981 O O . LEU A 1 116 ? -8.534 10.179 21.054 1.00 74.06 116 LEU A O 1
ATOM 985 N N . GLY A 1 117 ? -7.739 8.317 20.081 1.00 70.69 117 GLY A N 1
ATOM 986 C CA . GLY A 1 117 ? -8.854 7.469 20.499 1.00 70.69 117 GLY A CA 1
ATOM 987 C C . GLY A 1 117 ? -8.967 7.321 22.019 1.00 70.69 117 GLY A C 1
ATOM 988 O O . GLY A 1 117 ? -10.077 7.148 22.523 1.00 70.69 117 GLY A O 1
ATOM 989 N N . GLN A 1 118 ? -7.847 7.404 22.745 1.00 76.38 118 GLN A N 1
ATOM 990 C CA . GLN A 1 118 ? -7.835 7.440 24.209 1.00 76.38 118 GLN A CA 1
ATOM 991 C C . GLN A 1 118 ? -8.262 8.810 24.744 1.00 76.38 118 GLN A C 1
ATOM 993 O O . GLN A 1 118 ? -9.145 8.859 25.595 1.00 76.38 118 GLN A O 1
ATOM 998 N N . ILE A 1 119 ? -7.692 9.901 24.219 1.00 75.50 119 ILE A N 1
ATOM 999 C CA . ILE A 1 119 ? -7.970 11.275 24.680 1.00 75.50 119 ILE A CA 1
ATOM 1000 C C . ILE A 1 119 ? -9.452 11.631 24.521 1.00 75.50 119 ILE A C 1
ATOM 1002 O O . ILE A 1 119 ? -10.044 12.233 25.409 1.00 75.50 119 ILE A O 1
ATOM 1006 N N . LEU A 1 120 ? -10.065 11.232 23.406 1.00 70.31 120 LEU A N 1
ATOM 1007 C CA . LEU A 1 120 ? -11.451 11.582 23.093 1.00 70.31 120 LEU A CA 1
ATOM 1008 C C . LEU A 1 120 ? -12.479 10.575 23.639 1.00 70.31 120 LEU A C 1
ATOM 1010 O O . LEU A 1 120 ? -13.664 10.732 23.369 1.00 70.31 120 LEU A O 1
ATOM 1014 N N . ALA A 1 121 ? -12.050 9.528 24.357 1.00 70.25 121 ALA A N 1
ATOM 1015 C CA . ALA A 1 121 ? -12.895 8.419 24.829 1.00 70.25 121 ALA A CA 1
ATOM 1016 C C . ALA A 1 121 ? -13.672 7.664 23.718 1.00 70.25 121 ALA A C 1
ATOM 1018 O O . ALA A 1 121 ? -14.641 6.956 23.985 1.00 70.25 121 ALA A O 1
ATOM 1019 N N . ILE A 1 122 ? -13.208 7.740 22.464 1.00 70.25 122 ILE A N 1
ATOM 1020 C CA . ILE A 1 122 ? -13.851 7.166 21.261 1.00 70.25 122 ILE A CA 1
ATOM 1021 C C . ILE A 1 122 ? -13.141 5.878 20.794 1.00 70.25 122 ILE A C 1
ATOM 1023 O O . ILE A 1 122 ? -13.113 5.512 19.619 1.00 70.25 122 ILE A O 1
ATOM 1027 N N . LYS A 1 123 ? -12.542 5.123 21.719 1.00 67.69 123 LYS A N 1
ATOM 1028 C CA . LYS A 1 123 ? -11.685 3.967 21.394 1.00 67.69 123 LYS A CA 1
ATOM 1029 C C . LYS A 1 123 ? -12.340 2.940 20.454 1.00 67.69 123 LYS A C 1
ATOM 1031 O O . LYS A 1 123 ? -11.644 2.309 19.664 1.00 67.69 123 LYS A O 1
ATOM 1036 N N . ARG A 1 124 ? -13.663 2.749 20.526 1.00 66.75 124 ARG A N 1
ATOM 1037 C CA . ARG A 1 124 ? -14.389 1.789 19.674 1.00 66.75 124 ARG A CA 1
ATOM 1038 C C . ARG A 1 124 ? -14.531 2.276 18.229 1.00 66.75 124 ARG A C 1
ATOM 1040 O O . ARG A 1 124 ? -14.302 1.494 17.307 1.00 66.75 124 ARG A O 1
ATOM 1047 N N . GLU A 1 125 ? -14.890 3.539 18.022 1.00 68.25 125 GLU A N 1
ATOM 1048 C CA . GLU A 1 125 ? -15.123 4.083 16.677 1.00 68.25 125 GLU A CA 1
ATOM 1049 C C . GLU A 1 125 ? -13.791 4.317 15.953 1.00 68.25 125 GLU A C 1
ATOM 1051 O O . GLU A 1 125 ? -13.691 4.038 14.758 1.00 68.25 125 GLU A O 1
ATOM 1056 N N . THR A 1 126 ? -12.729 4.712 16.672 1.00 68.19 126 THR A N 1
ATOM 1057 C CA . THR A 1 126 ? -11.382 4.819 16.084 1.00 68.19 126 THR A CA 1
ATOM 1058 C C . THR A 1 126 ? -10.838 3.459 15.649 1.00 68.19 126 THR A C 1
ATOM 1060 O O . THR A 1 126 ? -10.256 3.350 14.569 1.00 68.19 126 THR A O 1
ATOM 1063 N N . LEU A 1 127 ? -11.080 2.394 16.424 1.00 68.94 127 LEU A N 1
ATOM 1064 C CA . LEU A 1 127 ? -10.701 1.029 16.039 1.00 68.94 127 LEU A CA 1
ATOM 1065 C C . LEU A 1 127 ? -11.504 0.559 14.816 1.00 68.94 127 LEU A C 1
ATOM 1067 O O . LEU A 1 127 ? -10.940 -0.062 13.915 1.00 68.94 127 LEU A O 1
ATOM 1071 N N . ALA A 1 128 ? -12.794 0.901 14.739 1.00 68.94 128 ALA A N 1
ATOM 1072 C CA . ALA A 1 128 ? -13.632 0.610 13.576 1.00 68.94 128 ALA A CA 1
ATOM 1073 C C . ALA A 1 128 ? -13.153 1.339 12.309 1.00 68.94 128 ALA A C 1
ATOM 1075 O O . ALA A 1 128 ? -13.058 0.724 11.242 1.00 68.94 128 ALA A O 1
ATOM 1076 N N . TYR A 1 129 ? -12.782 2.615 12.432 1.00 71.75 129 TYR A N 1
ATOM 1077 C CA . TYR A 1 129 ? -12.187 3.399 11.350 1.00 71.75 129 TYR A CA 1
ATOM 1078 C C . TYR A 1 129 ? -10.859 2.795 10.873 1.00 71.75 129 TYR A C 1
ATOM 1080 O O . TYR A 1 129 ? -10.694 2.528 9.680 1.00 71.75 129 TYR A O 1
ATOM 1088 N N . MET A 1 130 ? -9.944 2.501 11.803 1.00 72.94 130 MET A N 1
ATOM 1089 C CA . MET A 1 130 ? -8.643 1.883 11.519 1.00 72.94 130 MET A CA 1
ATOM 1090 C C . MET A 1 130 ? -8.801 0.549 10.789 1.00 72.94 130 MET A C 1
ATOM 1092 O O . MET A 1 130 ? -8.134 0.304 9.785 1.00 72.94 130 MET A O 1
ATOM 1096 N N . PHE A 1 131 ? -9.732 -0.289 11.245 1.00 72.69 131 PHE A N 1
ATOM 1097 C CA . PHE A 1 131 ? -10.016 -1.574 10.620 1.00 72.69 131 PHE A CA 1
ATOM 1098 C C . PHE A 1 131 ? -10.570 -1.424 9.196 1.00 72.69 131 PHE A C 1
ATOM 1100 O O . PHE A 1 131 ? -10.137 -2.133 8.288 1.00 72.69 131 PHE A O 1
ATOM 1107 N N . ASN A 1 132 ? -11.492 -0.483 8.967 1.00 73.19 132 ASN A N 1
ATOM 1108 C CA . ASN A 1 132 ? -12.062 -0.265 7.636 1.00 73.19 132 ASN A CA 1
ATOM 1109 C C . ASN A 1 132 ? -11.034 0.329 6.656 1.00 73.19 132 ASN A C 1
ATOM 1111 O O . ASN A 1 132 ? -10.972 -0.097 5.501 1.00 73.19 132 ASN A O 1
ATOM 1115 N N . ASN A 1 133 ? -10.187 1.252 7.124 1.00 76.88 133 ASN A N 1
ATOM 1116 C CA . ASN A 1 133 ? -9.071 1.796 6.346 1.00 76.88 133 ASN A CA 1
ATOM 1117 C C . ASN A 1 133 ? -8.073 0.689 5.975 1.00 76.88 133 ASN A C 1
ATOM 1119 O O . ASN A 1 133 ? -7.653 0.579 4.826 1.00 76.88 133 ASN A O 1
ATOM 1123 N N . PHE A 1 134 ? -7.762 -0.189 6.928 1.00 78.38 134 PHE A N 1
ATOM 1124 C CA . PHE A 1 134 ? -6.867 -1.313 6.709 1.00 78.38 134 PHE A CA 1
ATOM 1125 C C . PHE A 1 134 ? -7.431 -2.352 5.724 1.00 78.38 134 PHE A C 1
ATOM 1127 O O . PHE A 1 134 ? -6.721 -2.844 4.847 1.00 78.38 134 PHE A O 1
ATOM 1134 N N . ARG A 1 135 ? -8.737 -2.630 5.801 1.00 78.75 135 ARG A N 1
ATOM 1135 C CA . ARG A 1 135 ? -9.449 -3.491 4.846 1.00 78.75 135 ARG A CA 1
ATOM 1136 C C . ARG A 1 135 ? -9.429 -2.931 3.433 1.00 78.75 135 ARG A C 1
ATOM 1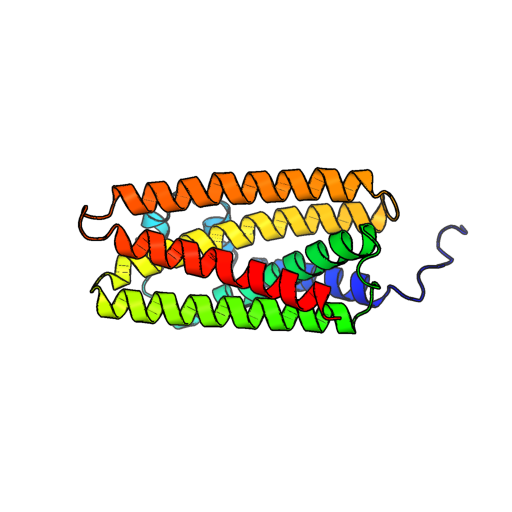138 O O . ARG A 1 135 ? -9.231 -3.679 2.477 1.00 78.75 135 ARG A O 1
ATOM 1145 N N . PHE A 1 136 ? -9.634 -1.626 3.302 1.00 79.62 136 PHE A N 1
ATOM 1146 C CA . PHE A 1 136 ? -9.557 -0.961 2.013 1.00 79.62 136 PHE A CA 1
ATOM 1147 C C . PHE A 1 136 ? -8.152 -1.033 1.417 1.00 79.62 136 PHE A C 1
ATOM 1149 O O . PHE A 1 136 ? -8.007 -1.444 0.267 1.00 79.62 136 PHE A O 1
ATOM 1156 N N . LEU A 1 137 ? -7.133 -0.723 2.225 1.00 84.12 137 LEU A N 1
ATOM 1157 C CA . LEU A 1 137 ? -5.732 -0.798 1.821 1.00 84.12 137 LEU A CA 1
ATOM 1158 C C . LEU A 1 137 ? -5.378 -2.184 1.273 1.00 84.12 137 LEU A C 1
ATOM 1160 O O . LEU A 1 137 ? -4.726 -2.286 0.242 1.00 84.12 137 LEU A O 1
ATOM 1164 N N . PHE A 1 138 ? -5.861 -3.244 1.922 1.00 84.44 138 PHE A N 1
ATOM 1165 C CA . PHE A 1 138 ? -5.635 -4.611 1.467 1.00 84.44 138 PHE A CA 1
ATOM 1166 C C . PHE A 1 138 ? -6.302 -4.937 0.126 1.00 84.44 138 PHE A C 1
ATOM 1168 O O . PHE A 1 138 ? -5.701 -5.568 -0.738 1.00 84.44 138 PHE A O 1
ATOM 1175 N N . ARG A 1 139 ? -7.557 -4.521 -0.077 1.00 84.62 139 ARG A N 1
ATOM 1176 C CA . ARG A 1 139 ? -8.233 -4.744 -1.367 1.00 84.62 139 ARG A CA 1
ATOM 1177 C C . ARG A 1 139 ? -7.505 -4.010 -2.479 1.00 84.62 139 ARG A C 1
ATOM 1179 O O . ARG A 1 139 ? -7.251 -4.583 -3.532 1.00 84.62 139 ARG A O 1
ATOM 1186 N N . LEU A 1 140 ? -7.146 -2.761 -2.210 1.00 86.12 140 LEU A N 1
ATOM 1187 C CA . LEU A 1 140 ? -6.398 -1.933 -3.135 1.00 86.12 140 LEU A CA 1
ATOM 1188 C C . LEU A 1 140 ? -5.023 -2.542 -3.435 1.00 86.12 140 LEU A C 1
ATOM 1190 O O . LEU A 1 140 ? -4.634 -2.579 -4.595 1.00 86.12 140 LEU A O 1
ATOM 1194 N N . SER A 1 141 ? -4.325 -3.094 -2.440 1.00 88.00 141 SER A N 1
ATOM 1195 C CA . SER A 1 141 ? -3.027 -3.732 -2.663 1.00 88.00 141 SER A CA 1
ATOM 1196 C C . SER A 1 141 ? -3.111 -5.020 -3.482 1.00 88.00 141 SER A C 1
ATOM 1198 O O . SER A 1 141 ? -2.208 -5.268 -4.274 1.00 88.00 141 SER A O 1
ATOM 1200 N N . ILE A 1 142 ? -4.203 -5.791 -3.389 1.00 88.12 142 ILE A N 1
ATOM 1201 C CA . ILE A 1 142 ? -4.459 -6.911 -4.315 1.00 88.12 142 ILE A CA 1
ATOM 1202 C C . ILE A 1 142 ? -4.611 -6.399 -5.754 1.00 88.12 142 ILE A C 1
ATOM 1204 O O . ILE A 1 142 ? -4.006 -6.962 -6.664 1.00 88.12 142 ILE A O 1
ATOM 1208 N N . PHE A 1 143 ? -5.392 -5.335 -5.970 1.00 87.31 143 PHE A N 1
ATOM 1209 C CA . PHE A 1 143 ? -5.551 -4.751 -7.307 1.00 87.31 143 PHE A CA 1
ATOM 1210 C C . PHE A 1 143 ? -4.225 -4.211 -7.852 1.00 87.31 143 PHE A C 1
ATOM 1212 O O . PHE A 1 143 ? -3.870 -4.517 -8.988 1.00 87.31 143 PHE A O 1
ATOM 1219 N N . ILE A 1 144 ? -3.465 -3.481 -7.029 1.00 88.38 144 ILE A N 1
ATOM 1220 C CA . ILE A 1 144 ? -2.120 -3.009 -7.379 1.00 88.38 144 ILE A CA 1
ATOM 1221 C C . ILE A 1 144 ? -1.216 -4.187 -7.743 1.00 88.38 144 ILE A C 1
ATOM 1223 O O . ILE A 1 144 ? -0.535 -4.124 -8.757 1.00 88.38 144 ILE A O 1
ATOM 1227 N N . PHE A 1 145 ? -1.218 -5.265 -6.957 1.00 89.88 145 PHE A N 1
ATOM 1228 C CA . PHE A 1 145 ? -0.379 -6.429 -7.228 1.00 89.88 145 PHE A CA 1
ATOM 1229 C C . PHE A 1 145 ? -0.667 -7.028 -8.611 1.00 89.88 145 PHE A C 1
ATOM 1231 O O . PHE A 1 145 ? 0.262 -7.285 -9.371 1.00 89.88 145 PHE A O 1
ATOM 1238 N N . ILE A 1 146 ? -1.945 -7.183 -8.976 1.00 88.81 146 ILE A N 1
ATOM 1239 C CA . ILE A 1 146 ? -2.339 -7.677 -10.305 1.00 88.81 146 ILE A CA 1
ATOM 1240 C C . ILE A 1 146 ? -1.834 -6.734 -11.407 1.00 88.81 146 ILE A C 1
ATOM 1242 O O . ILE A 1 146 ? -1.259 -7.199 -12.391 1.00 88.81 146 ILE A O 1
ATOM 1246 N N . ILE A 1 147 ? -2.007 -5.420 -11.231 1.00 87.31 147 ILE A N 1
ATOM 1247 C CA . ILE A 1 147 ? -1.542 -4.406 -12.190 1.00 87.31 147 ILE A CA 1
ATOM 1248 C C . ILE A 1 147 ? -0.018 -4.466 -12.349 1.00 87.31 147 ILE A C 1
ATOM 1250 O O . ILE A 1 147 ? 0.469 -4.465 -13.476 1.00 87.31 147 ILE A O 1
ATOM 1254 N N . ILE A 1 148 ? 0.728 -4.570 -11.246 1.00 87.00 148 ILE A N 1
ATOM 1255 C CA . ILE A 1 148 ? 2.195 -4.663 -11.242 1.00 87.00 148 ILE A CA 1
ATOM 1256 C C . ILE A 1 148 ? 2.670 -5.917 -11.981 1.00 87.00 148 ILE A C 1
ATOM 1258 O O . ILE A 1 148 ? 3.591 -5.832 -12.790 1.00 87.00 148 ILE A O 1
ATOM 1262 N N . VAL A 1 149 ? 2.038 -7.070 -11.738 1.00 86.81 149 VAL A N 1
ATOM 1263 C CA . VAL A 1 149 ? 2.379 -8.324 -12.426 1.00 86.81 149 VAL A CA 1
ATOM 1264 C C . VAL A 1 149 ? 2.137 -8.185 -13.930 1.00 86.81 149 VAL A C 1
ATOM 1266 O O . VAL A 1 149 ? 3.023 -8.495 -14.723 1.00 86.81 149 VAL A O 1
ATOM 1269 N N . ILE A 1 150 ? 0.973 -7.672 -14.338 1.00 85.50 150 ILE A N 1
ATOM 1270 C CA . ILE A 1 150 ? 0.665 -7.454 -15.759 1.00 85.50 150 ILE A CA 1
ATOM 1271 C C . ILE A 1 150 ? 1.671 -6.481 -16.379 1.00 85.50 150 ILE A C 1
ATOM 1273 O O . ILE A 1 150 ? 2.213 -6.758 -17.448 1.00 85.50 150 ILE A O 1
ATOM 1277 N N . HIS A 1 151 ? 1.959 -5.375 -15.692 1.00 83.69 151 HIS A N 1
ATOM 1278 C CA . HIS A 1 151 ? 2.895 -4.374 -16.174 1.00 83.69 151 HIS A CA 1
ATOM 1279 C C . HIS A 1 151 ? 4.293 -4.965 -16.403 1.00 83.69 151 HIS A C 1
ATOM 1281 O O . HIS A 1 151 ? 4.840 -4.846 -17.495 1.00 83.69 151 HIS A O 1
ATOM 1287 N N . TYR A 1 152 ? 4.838 -5.664 -15.408 1.00 82.88 152 TYR A N 1
ATOM 1288 C CA . TYR A 1 152 ? 6.209 -6.170 -15.439 1.00 82.88 152 TYR A CA 1
ATOM 1289 C C . TYR A 1 152 ? 6.455 -7.260 -16.494 1.00 82.88 152 TYR A C 1
ATOM 1291 O O . TYR A 1 152 ? 7.548 -7.346 -17.063 1.00 82.88 152 TYR A O 1
ATOM 1299 N N . TYR A 1 153 ? 5.453 -8.104 -16.761 1.00 81.00 153 TYR A N 1
ATOM 1300 C CA . TYR A 1 153 ? 5.594 -9.207 -17.715 1.00 81.00 153 TYR A CA 1
ATOM 1301 C C . TYR A 1 153 ? 5.169 -8.855 -19.145 1.00 81.00 153 TYR A C 1
ATOM 1303 O O . TYR A 1 153 ? 5.778 -9.382 -20.072 1.00 81.00 153 TYR A O 1
ATOM 1311 N N . TYR A 1 154 ? 4.174 -7.981 -19.341 1.00 77.94 154 TYR A N 1
ATOM 1312 C CA . TYR A 1 154 ? 3.609 -7.707 -20.674 1.00 77.94 154 TYR A CA 1
ATOM 1313 C C . TYR A 1 154 ? 3.896 -6.307 -21.216 1.00 77.94 154 TYR A C 1
ATOM 1315 O O . TYR A 1 154 ? 3.984 -6.135 -22.427 1.00 77.94 154 TYR A O 1
ATOM 1323 N N . PHE A 1 155 ? 4.020 -5.310 -20.344 1.00 73.75 155 PHE A N 1
ATOM 1324 C CA . PHE A 1 155 ? 4.017 -3.892 -20.718 1.00 73.75 155 PHE A CA 1
ATOM 1325 C C . PHE A 1 155 ? 5.265 -3.152 -20.242 1.00 73.75 155 PHE A C 1
ATOM 1327 O O . PHE A 1 155 ? 5.247 -1.922 -20.133 1.00 73.75 155 PHE A O 1
ATOM 1334 N N . PHE A 1 156 ? 6.327 -3.902 -19.947 1.00 65.06 156 PHE A N 1
ATOM 1335 C CA . PHE A 1 156 ? 7.617 -3.363 -19.553 1.00 65.06 156 PHE A CA 1
ATOM 1336 C C . PHE A 1 156 ? 8.036 -2.311 -20.593 1.00 65.06 156 PHE A C 1
ATOM 1338 O O . PHE A 1 156 ? 7.977 -2.598 -21.786 1.00 65.06 156 PHE A O 1
ATOM 1345 N N . ASP A 1 157 ? 8.363 -1.098 -20.132 1.00 64.81 157 ASP A N 1
ATOM 1346 C CA . ASP A 1 157 ? 8.683 0.113 -20.921 1.00 64.81 157 ASP A CA 1
ATOM 1347 C C . ASP A 1 157 ? 7.520 0.981 -21.455 1.00 64.81 157 ASP A C 1
ATOM 1349 O O . ASP A 1 157 ? 7.742 2.068 -21.987 1.00 64.81 157 ASP A O 1
ATOM 1353 N N . THR A 1 158 ? 6.252 0.597 -21.270 1.00 72.00 158 THR A N 1
ATOM 1354 C CA . THR A 1 158 ? 5.130 1.466 -21.686 1.00 72.00 158 THR A CA 1
ATOM 1355 C C . THR A 1 158 ? 4.701 2.434 -20.578 1.00 72.00 158 THR A C 1
ATOM 1357 O O . THR A 1 158 ? 3.861 2.124 -19.727 1.00 72.00 158 THR A O 1
ATOM 1360 N N . PHE A 1 159 ? 5.230 3.660 -20.631 1.00 73.75 159 PHE A N 1
ATOM 1361 C CA . PHE A 1 159 ? 4.866 4.761 -19.723 1.00 73.75 159 PHE A CA 1
ATOM 1362 C C . PHE A 1 159 ? 3.345 4.969 -19.609 1.00 73.75 159 PHE A C 1
ATOM 1364 O O . PHE A 1 159 ? 2.797 5.158 -18.522 1.00 73.75 159 PHE A O 1
ATOM 1371 N N . ILE A 1 160 ? 2.638 4.870 -20.739 1.00 78.38 160 ILE A N 1
ATOM 1372 C CA . ILE A 1 160 ? 1.195 5.123 -20.833 1.00 78.38 160 ILE A CA 1
ATOM 1373 C C . ILE A 1 160 ? 0.398 4.151 -19.951 1.00 78.38 160 ILE A C 1
ATOM 1375 O O . ILE A 1 160 ? -0.566 4.563 -19.303 1.00 78.38 160 ILE A O 1
ATOM 1379 N N . PHE A 1 161 ? 0.797 2.877 -19.874 1.00 78.38 161 PHE A N 1
ATOM 1380 C CA . PHE A 1 161 ? 0.076 1.882 -19.078 1.00 78.38 161 PHE A CA 1
ATOM 1381 C C . PHE A 1 161 ? 0.220 2.150 -17.574 1.00 78.38 161 PHE A C 1
ATOM 1383 O O . PHE A 1 161 ? -0.779 2.164 -16.855 1.00 78.38 161 PHE A O 1
ATOM 1390 N N . ILE A 1 162 ? 1.435 2.430 -17.089 1.00 77.88 162 ILE A N 1
ATOM 1391 C CA . ILE A 1 162 ? 1.655 2.776 -15.671 1.00 77.88 162 ILE A CA 1
ATOM 1392 C C . ILE A 1 162 ? 0.947 4.081 -15.317 1.00 77.88 162 ILE A C 1
ATOM 1394 O O . ILE A 1 162 ? 0.261 4.161 -14.298 1.00 77.88 162 ILE A O 1
ATOM 1398 N N . SER A 1 163 ? 1.081 5.105 -16.158 1.00 77.00 163 SER A N 1
ATOM 1399 C CA . SER A 1 163 ? 0.489 6.417 -15.899 1.00 77.00 163 SER A CA 1
ATOM 1400 C C . SER A 1 163 ? -1.040 6.330 -15.819 1.00 77.00 163 SER A C 1
ATOM 1402 O O . SER A 1 163 ? -1.641 6.724 -14.822 1.00 77.00 163 SER A O 1
ATOM 1404 N N . THR A 1 164 ? -1.689 5.688 -16.792 1.00 81.06 164 THR A N 1
ATOM 1405 C CA . THR A 1 164 ? -3.155 5.535 -16.786 1.00 81.06 164 THR A CA 1
ATOM 1406 C C . THR A 1 164 ? -3.660 4.675 -15.624 1.00 81.06 164 THR A C 1
ATOM 1408 O O . THR A 1 164 ? -4.625 5.051 -14.951 1.00 81.06 164 THR A O 1
ATOM 1411 N N . THR A 1 165 ? -3.003 3.546 -15.339 1.00 79.94 165 THR A N 1
ATOM 1412 C CA . THR A 1 165 ? -3.407 2.659 -14.236 1.00 79.94 165 THR A CA 1
ATOM 1413 C C . THR A 1 165 ? -3.176 3.297 -12.869 1.00 79.94 165 THR A C 1
ATOM 1415 O O . THR A 1 165 ? -4.045 3.191 -12.001 1.00 79.94 165 THR A O 1
ATOM 1418 N N . SER A 1 166 ? -2.074 4.026 -12.680 1.00 77.81 166 SER A N 1
ATOM 1419 C CA . SER A 1 166 ? -1.804 4.751 -11.436 1.00 77.81 166 SER A CA 1
ATOM 1420 C C . SER A 1 166 ? -2.841 5.845 -11.182 1.00 77.81 166 SER A C 1
ATOM 1422 O O . SER A 1 166 ? -3.393 5.892 -10.084 1.00 77.81 166 SER A O 1
ATOM 1424 N N . ILE A 1 167 ? -3.209 6.643 -12.193 1.00 82.00 167 ILE A N 1
ATOM 1425 C CA . ILE A 1 167 ? -4.274 7.655 -12.081 1.00 82.00 167 ILE A CA 1
ATOM 1426 C C . ILE A 1 167 ? -5.600 7.004 -11.670 1.00 82.00 167 ILE A C 1
ATOM 1428 O O . ILE A 1 167 ? -6.270 7.494 -10.759 1.00 82.00 167 ILE A O 1
ATOM 1432 N N . CYS A 1 168 ? -5.961 5.867 -12.271 1.00 82.00 168 CYS A N 1
ATOM 1433 C CA . CYS A 1 168 ? -7.177 5.138 -11.900 1.00 82.00 168 CYS A CA 1
ATOM 1434 C C . CYS A 1 168 ? -7.139 4.657 -10.440 1.00 82.00 168 CYS A C 1
ATOM 1436 O O . CYS A 1 168 ? -8.121 4.813 -9.710 1.00 82.00 168 CYS A O 1
ATOM 1438 N N . VAL A 1 169 ? -6.002 4.113 -9.991 1.00 82.69 169 VAL A N 1
ATOM 1439 C CA . VAL A 1 169 ? -5.809 3.667 -8.602 1.00 82.69 169 VAL A CA 1
ATOM 1440 C C . VAL A 1 169 ? -5.870 4.847 -7.627 1.00 82.69 169 VAL A C 1
ATOM 1442 O O . VAL A 1 169 ? -6.527 4.735 -6.591 1.00 82.69 169 VAL A O 1
ATOM 1445 N N . PHE A 1 170 ? -5.257 5.988 -7.957 1.00 80.88 170 PHE A N 1
ATOM 1446 C CA . PHE A 1 170 ? -5.309 7.204 -7.140 1.00 80.88 170 PHE A CA 1
ATOM 1447 C C . PHE A 1 170 ? -6.728 7.771 -7.038 1.00 80.88 170 PHE A C 1
ATOM 1449 O O . PHE A 1 170 ? -7.184 8.080 -5.935 1.00 80.88 170 PHE A O 1
ATOM 1456 N N . MET A 1 171 ? -7.458 7.841 -8.153 1.00 81.81 171 MET A N 1
ATOM 1457 C CA . MET A 1 171 ? -8.857 8.278 -8.166 1.00 81.81 171 MET A CA 1
ATOM 1458 C C . MET A 1 171 ? -9.734 7.357 -7.314 1.00 81.81 171 MET A C 1
ATOM 1460 O O . MET A 1 171 ? -10.513 7.828 -6.483 1.00 81.81 171 MET A O 1
ATOM 1464 N N . TYR A 1 172 ? -9.562 6.040 -7.451 1.00 81.56 172 TYR A N 1
ATOM 1465 C CA . TYR A 1 172 ? -10.277 5.060 -6.638 1.00 81.56 172 TYR A CA 1
ATOM 1466 C C . TYR A 1 172 ? -9.936 5.186 -5.142 1.00 81.56 172 TYR A C 1
ATOM 1468 O O . TYR A 1 172 ? -10.834 5.164 -4.295 1.00 81.56 172 TYR A O 1
ATOM 1476 N N . TYR A 1 173 ? -8.656 5.386 -4.807 1.00 82.38 173 TYR A N 1
ATOM 1477 C CA . TYR A 1 173 ? -8.199 5.639 -3.439 1.00 82.38 173 TYR A CA 1
ATOM 1478 C C . TYR A 1 173 ? -8.847 6.890 -2.834 1.00 82.38 173 TYR A C 1
ATOM 1480 O O . TYR A 1 173 ? -9.312 6.854 -1.688 1.00 82.38 173 TYR A O 1
ATOM 1488 N N . PHE A 1 174 ? -8.899 7.984 -3.595 1.00 78.75 174 PHE A N 1
ATOM 1489 C CA . PHE A 1 174 ? -9.441 9.259 -3.139 1.00 78.75 174 PHE A CA 1
ATOM 1490 C C . PHE A 1 174 ? -10.954 9.184 -2.911 1.00 78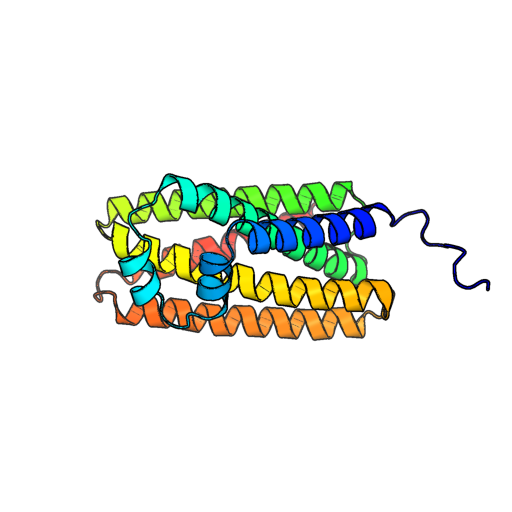.75 174 PHE A C 1
ATOM 1492 O O . PHE A 1 174 ? -11.427 9.508 -1.819 1.00 78.75 174 PHE A O 1
ATOM 1499 N N . LEU A 1 175 ? -11.704 8.662 -3.888 1.00 78.75 175 LEU A N 1
ATOM 1500 C CA . LEU A 1 175 ? -13.158 8.499 -3.786 1.00 78.75 175 LEU A CA 1
ATOM 1501 C C . LEU A 1 175 ? -13.539 7.618 -2.595 1.00 78.75 175 LEU A C 1
ATOM 1503 O O . LEU A 1 175 ? -14.411 7.975 -1.804 1.00 78.75 175 LEU A O 1
ATOM 1507 N N . TYR A 1 176 ? -12.853 6.490 -2.411 1.00 78.31 176 TYR A N 1
ATOM 1508 C CA . TYR A 1 176 ? -13.154 5.612 -1.287 1.00 78.31 176 TYR A CA 1
ATOM 1509 C C . TYR A 1 176 ? -12.753 6.237 0.054 1.00 78.31 176 TYR A C 1
ATOM 1511 O O . TYR A 1 176 ? -13.488 6.104 1.033 1.00 78.31 176 TYR A O 1
ATOM 1519 N N . SER A 1 177 ? -11.627 6.954 0.116 1.00 74.75 177 SER A N 1
ATOM 1520 C CA . SER A 1 177 ? -11.222 7.677 1.327 1.00 74.75 177 SER A CA 1
ATOM 1521 C C . SER A 1 177 ? -12.290 8.680 1.763 1.00 74.75 177 SER A C 1
ATOM 1523 O O . SER A 1 177 ? -12.622 8.715 2.949 1.00 74.75 177 SER A O 1
ATOM 1525 N N . ILE A 1 178 ? -12.892 9.411 0.818 1.00 75.19 178 ILE A N 1
ATOM 1526 C CA . ILE A 1 178 ? -14.032 10.301 1.086 1.00 75.19 178 ILE A CA 1
ATOM 1527 C C . ILE A 1 178 ? -15.212 9.510 1.658 1.00 75.19 178 ILE A C 1
ATOM 1529 O O . ILE A 1 178 ? -15.776 9.916 2.669 1.00 75.19 178 ILE A O 1
ATOM 1533 N N . VAL A 1 179 ? -15.556 8.354 1.078 1.00 76.38 179 VAL A N 1
ATOM 1534 C CA . VAL A 1 179 ? -16.667 7.516 1.566 1.00 76.38 179 VAL A CA 1
ATOM 1535 C C . VAL A 1 179 ? -16.425 7.007 2.992 1.00 76.38 179 VAL A C 1
ATOM 1537 O O . VAL A 1 179 ? -17.354 7.015 3.802 1.00 76.38 179 VAL A O 1
ATOM 1540 N N . ILE A 1 180 ? -15.203 6.575 3.333 1.00 71.38 180 ILE A N 1
ATOM 1541 C CA . ILE A 1 180 ? -14.880 6.162 4.712 1.00 71.38 180 ILE A CA 1
ATOM 1542 C C . ILE A 1 180 ? -15.053 7.347 5.662 1.00 71.38 180 ILE A C 1
ATOM 1544 O O . ILE A 1 180 ? -15.682 7.192 6.709 1.00 71.38 180 ILE A O 1
ATOM 1548 N N . ILE A 1 181 ? -14.493 8.506 5.304 1.00 71.44 181 ILE A N 1
ATOM 1549 C CA . ILE A 1 181 ? -14.549 9.713 6.134 1.00 71.44 181 ILE A CA 1
ATOM 1550 C C . ILE A 1 181 ? -16.004 10.153 6.315 1.00 71.44 181 ILE A C 1
ATOM 1552 O O . ILE A 1 181 ? -16.406 10.443 7.435 1.00 71.44 181 ILE A O 1
ATOM 1556 N N . TYR A 1 182 ? -16.819 10.105 5.260 1.00 71.88 182 TYR A N 1
ATOM 1557 C CA . TYR A 1 182 ? -18.245 10.421 5.319 1.00 71.88 182 TYR A CA 1
ATOM 1558 C C . TYR A 1 182 ? -19.026 9.460 6.228 1.00 71.88 182 TYR A C 1
ATOM 1560 O O . TYR A 1 18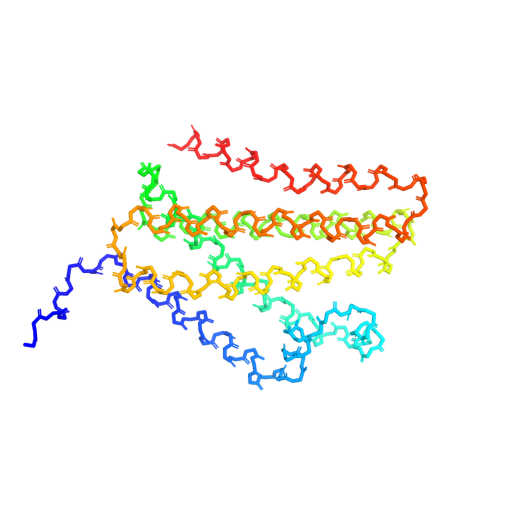2 ? -19.770 9.902 7.099 1.00 71.88 182 TYR A O 1
ATOM 1568 N N . LYS A 1 183 ? -18.826 8.139 6.098 1.00 69.50 183 LYS A N 1
ATOM 1569 C CA . LYS A 1 183 ? -19.469 7.156 6.994 1.00 69.50 183 LYS A CA 1
ATOM 1570 C C . LYS A 1 183 ? -19.050 7.333 8.453 1.00 69.50 183 LYS A C 1
ATOM 1572 O O . LYS A 1 183 ? -19.833 7.055 9.354 1.00 69.50 183 LYS A O 1
ATOM 1577 N N . PHE A 1 184 ? -17.816 7.769 8.680 1.00 67.38 184 PHE A N 1
ATOM 1578 C CA . PHE A 1 184 ? -17.310 8.070 10.010 1.00 67.38 184 PHE A CA 1
ATOM 1579 C C . PHE A 1 184 ? -17.910 9.375 10.569 1.00 67.38 184 PHE A C 1
ATOM 1581 O O . PHE A 1 184 ? -18.321 9.400 11.722 1.00 67.38 184 PHE A O 1
ATOM 1588 N N . LEU A 1 185 ? -18.051 10.407 9.730 1.00 65.94 185 LEU A N 1
ATOM 1589 C CA . LEU A 1 185 ? -18.712 11.685 10.025 1.00 65.94 185 LEU A CA 1
ATOM 1590 C C . LEU A 1 185 ? -20.173 11.520 10.454 1.00 65.94 185 LEU A C 1
ATOM 1592 O O . LEU A 1 185 ? -20.587 12.135 11.426 1.00 65.94 185 LEU A O 1
ATOM 1596 N N . VAL A 1 186 ? -20.948 10.690 9.747 1.00 67.00 186 VAL A N 1
ATOM 1597 C CA . VAL A 1 186 ? -22.376 10.466 10.054 1.00 67.00 186 VAL A CA 1
ATOM 1598 C C . VAL A 1 186 ? -22.577 9.863 11.448 1.00 67.00 186 VAL A C 1
ATOM 1600 O O . VAL A 1 186 ? -23.592 10.122 12.085 1.00 67.00 186 VAL A O 1
ATOM 1603 N N . ASN A 1 187 ? -21.605 9.091 11.935 1.00 65.69 187 ASN A N 1
ATOM 1604 C CA . ASN A 1 187 ? -21.667 8.451 13.247 1.00 65.69 187 ASN A CA 1
ATOM 1605 C C . ASN A 1 187 ? -21.091 9.317 14.382 1.00 65.69 187 ASN A C 1
ATOM 1607 O O . ASN A 1 187 ? -21.111 8.876 15.528 1.00 65.69 187 ASN A O 1
ATOM 1611 N N . LEU A 1 188 ? -20.554 10.504 14.085 1.00 64.38 188 LEU A N 1
ATOM 1612 C CA . LEU A 1 188 ? -19.906 11.379 15.059 1.00 64.38 188 LEU A CA 1
ATOM 1613 C C . LEU A 1 188 ? -20.759 12.611 15.373 1.00 64.38 188 LEU A C 1
ATOM 1615 O O . LEU A 1 188 ? -21.225 13.311 14.476 1.00 64.38 188 LEU A O 1
ATOM 1619 N N . ASP A 1 189 ? -20.873 12.933 16.661 1.00 63.34 189 ASP A N 1
ATOM 1620 C CA . ASP A 1 189 ? -21.477 14.186 17.116 1.00 63.34 189 ASP A CA 1
ATOM 1621 C C . ASP A 1 189 ? -20.690 15.414 16.624 1.00 63.34 189 ASP A C 1
ATOM 1623 O O . ASP A 1 189 ? -19.457 15.398 16.524 1.00 63.34 189 ASP A O 1
ATOM 1627 N N . LYS A 1 190 ? -21.413 16.513 16.355 1.00 58.28 190 LYS A N 1
ATOM 1628 C CA . LYS A 1 190 ? -20.913 17.757 15.728 1.00 58.28 190 LYS A CA 1
ATOM 1629 C C . LYS A 1 190 ? -19.667 18.364 16.394 1.00 58.28 190 LYS A C 1
ATOM 1631 O O . LYS A 1 190 ? -18.891 19.038 15.722 1.00 58.28 190 LYS A O 1
ATOM 1636 N N . GLU A 1 191 ? -19.437 18.105 17.679 1.00 58.09 191 GLU A N 1
ATOM 1637 C CA . GLU A 1 191 ? -18.290 18.627 18.439 1.00 58.09 191 GLU A CA 1
ATOM 1638 C C . GLU A 1 191 ? -16.947 17.973 18.061 1.00 58.09 191 GLU A C 1
ATOM 1640 O O . GLU A 1 191 ? -15.879 18.482 18.399 1.00 58.09 191 GLU A O 1
ATOM 1645 N N . LYS A 1 192 ? -16.969 16.872 17.298 1.00 61.75 192 LYS A N 1
ATOM 1646 C CA . LYS A 1 192 ? -15.778 16.077 16.952 1.00 61.75 192 LYS A CA 1
ATOM 1647 C C . LYS A 1 192 ? -15.246 16.347 15.538 1.00 61.75 192 LYS A C 1
ATOM 1649 O O . LYS A 1 192 ? -14.363 15.633 15.067 1.00 61.75 192 LYS A O 1
ATOM 1654 N N . LEU A 1 193 ? -15.707 17.408 14.866 1.00 59.97 193 LEU A N 1
ATOM 1655 C CA . LEU A 1 193 ? -15.208 17.825 13.543 1.00 59.97 193 LEU A CA 1
ATOM 1656 C C . LEU A 1 193 ? -13.695 18.121 13.527 1.00 59.97 193 LEU A C 1
ATOM 1658 O O . LEU A 1 193 ? -13.018 17.819 12.542 1.00 59.97 193 LEU A O 1
ATOM 1662 N N . TYR A 1 194 ? -13.139 18.614 14.639 1.00 62.69 194 TYR A N 1
ATOM 1663 C CA . TYR A 1 194 ? -11.694 18.830 14.801 1.00 62.69 194 TYR A CA 1
ATOM 1664 C C . TYR A 1 194 ? -10.869 17.544 14.635 1.00 62.69 194 TYR A C 1
ATOM 1666 O O . TYR A 1 194 ? -9.742 17.587 14.141 1.00 62.69 194 TYR A O 1
ATOM 1674 N N . PHE A 1 195 ? -11.443 16.386 14.973 1.00 64.75 195 PHE A N 1
ATOM 1675 C CA . PHE A 1 195 ? -10.780 15.094 14.821 1.00 64.75 195 PHE A CA 1
ATOM 1676 C C . PHE A 1 195 ? -10.582 14.716 13.343 1.00 64.75 195 PHE A C 1
ATOM 1678 O O . PHE A 1 195 ? -9.564 14.129 12.986 1.00 64.75 195 PHE A O 1
ATOM 1685 N N . ILE A 1 196 ? -11.504 15.106 12.458 1.00 64.06 196 ILE A N 1
ATOM 1686 C CA . ILE A 1 196 ? -11.399 14.843 11.013 1.00 64.06 196 ILE A CA 1
ATOM 1687 C C . ILE A 1 196 ? -10.337 15.721 10.370 1.00 64.06 196 ILE A C 1
ATOM 1689 O O . ILE A 1 196 ? -9.549 15.228 9.567 1.00 64.06 196 ILE A O 1
ATOM 1693 N N . LEU A 1 197 ? -10.279 17.001 10.743 1.00 61.81 197 LEU A N 1
ATOM 1694 C CA . LEU A 1 197 ? -9.254 17.905 10.225 1.00 61.81 197 LEU A CA 1
ATOM 1695 C C . LEU A 1 197 ? -7.855 17.407 10.614 1.00 61.81 197 LEU A C 1
ATOM 1697 O O . LEU A 1 197 ? -6.965 17.378 9.769 1.00 61.81 197 LEU A O 1
ATOM 1701 N N . TYR A 1 198 ? -7.708 16.907 11.845 1.00 67.88 198 TYR A N 1
ATOM 1702 C CA . TYR A 1 198 ? -6.477 16.282 12.325 1.00 67.88 198 TYR A CA 1
ATOM 1703 C C . TYR A 1 198 ? -6.149 14.960 11.604 1.00 67.88 198 TYR A C 1
ATOM 1705 O O . TYR A 1 198 ? -5.004 14.704 11.239 1.00 67.88 198 TYR A O 1
ATOM 1713 N N . LEU A 1 199 ? -7.146 14.107 11.351 1.00 64.69 199 LEU A N 1
ATOM 1714 C CA . LEU A 1 199 ? -6.953 12.869 10.586 1.00 64.69 199 LEU A CA 1
ATOM 1715 C C . LEU A 1 199 ? -6.546 13.138 9.132 1.00 64.69 199 LEU A C 1
ATOM 1717 O O . LEU A 1 199 ? -5.721 12.409 8.576 1.00 64.69 199 LEU A O 1
ATOM 1721 N N . CYS A 1 200 ? -7.130 14.161 8.509 1.00 66.62 200 CYS A N 1
ATOM 1722 C CA . CYS A 1 200 ? -6.824 14.561 7.141 1.00 66.62 200 CYS A CA 1
ATOM 1723 C C . CYS A 1 200 ? -5.423 15.165 7.032 1.00 66.62 200 CYS A C 1
ATOM 1725 O O . CYS A 1 200 ? -4.680 14.765 6.135 1.00 66.62 200 CYS A O 1
ATOM 1727 N N . THR A 1 201 ? -5.023 16.054 7.949 1.00 71.06 201 THR A N 1
ATOM 1728 C CA . THR A 1 201 ? -3.647 16.574 7.969 1.00 71.06 201 THR A CA 1
ATOM 1729 C C . THR A 1 201 ? -2.653 15.433 8.136 1.00 71.06 201 THR A C 1
ATOM 1731 O O . THR A 1 201 ? -1.744 15.305 7.323 1.00 71.06 201 THR A O 1
ATOM 1734 N N . LEU A 1 202 ? -2.898 14.508 9.066 1.00 67.69 202 LEU A N 1
ATOM 1735 C CA . LEU A 1 202 ? -2.019 13.361 9.296 1.00 67.69 202 LEU A CA 1
ATOM 1736 C C . LEU A 1 202 ? -1.949 12.394 8.100 1.00 67.69 202 LEU A C 1
ATOM 1738 O O . LEU A 1 202 ? -0.920 11.758 7.885 1.00 67.69 202 LEU A O 1
ATOM 1742 N N . LYS A 1 203 ? -3.010 12.299 7.286 1.00 68.12 203 LYS A N 1
ATOM 1743 C CA . LYS A 1 203 ? -2.999 11.535 6.027 1.00 68.12 203 LYS A CA 1
ATOM 1744 C C . LYS A 1 203 ? -2.220 12.224 4.901 1.00 68.12 203 LYS A C 1
ATOM 1746 O O . LYS A 1 203 ? -1.703 11.513 4.043 1.00 68.12 203 LYS A O 1
ATOM 1751 N N . ILE A 1 204 ? -2.148 13.557 4.879 1.00 67.06 204 ILE A N 1
ATOM 1752 C CA . ILE A 1 204 ? -1.525 14.345 3.798 1.00 67.06 204 ILE A CA 1
ATOM 1753 C C . ILE A 1 204 ? -0.045 14.637 4.085 1.00 67.06 204 ILE A C 1
ATOM 1755 O O . ILE A 1 204 ? 0.780 14.526 3.180 1.00 67.06 204 ILE A O 1
ATOM 1759 N N . THR A 1 205 ? 0.314 14.938 5.338 1.00 73.38 205 THR A N 1
ATOM 1760 C CA . THR A 1 205 ? 1.692 15.241 5.772 1.00 73.38 205 THR A CA 1
ATOM 1761 C C . THR A 1 205 ? 2.753 14.255 5.257 1.00 73.38 205 THR A C 1
ATOM 1763 O O . THR A 1 205 ? 3.800 14.713 4.798 1.00 73.38 205 THR A O 1
ATOM 1766 N N . PRO A 1 206 ? 2.522 12.929 5.253 1.00 67.94 206 PRO A N 1
ATOM 1767 C CA . PRO A 1 206 ? 3.532 11.977 4.806 1.00 67.94 206 PRO A CA 1
ATOM 1768 C C . PRO A 1 206 ? 3.874 12.089 3.313 1.00 67.94 206 PRO A C 1
ATOM 1770 O O . PRO A 1 206 ? 5.016 11.855 2.922 1.00 67.94 206 PRO A O 1
ATOM 1773 N N . TRP A 1 207 ? 2.908 12.488 2.481 1.00 71.56 207 TRP A N 1
ATOM 1774 C CA . TRP A 1 207 ? 3.110 12.686 1.042 1.00 71.56 207 TRP A CA 1
ATOM 1775 C C . TRP A 1 207 ? 3.882 13.969 0.744 1.00 71.56 207 TRP A C 1
ATOM 1777 O O . TRP A 1 207 ? 4.740 13.980 -0.134 1.00 71.56 207 TRP A O 1
ATOM 1787 N N . VAL A 1 208 ? 3.630 15.029 1.517 1.00 71.94 208 VAL A N 1
ATOM 1788 C CA . VAL A 1 208 ? 4.403 16.278 1.435 1.00 71.94 208 VAL A CA 1
ATOM 1789 C C . VAL A 1 208 ? 5.864 16.022 1.805 1.00 71.94 208 VAL A C 1
ATOM 1791 O O . VAL A 1 208 ? 6.768 16.506 1.129 1.00 71.94 208 VAL A O 1
ATOM 1794 N N . PHE A 1 209 ? 6.101 15.205 2.835 1.00 72.31 209 PHE A N 1
ATOM 1795 C CA . PHE A 1 209 ? 7.454 14.831 3.238 1.00 72.31 209 PHE A CA 1
ATOM 1796 C C . PHE A 1 209 ? 8.167 13.978 2.176 1.00 72.31 209 PHE A C 1
ATOM 1798 O O . PHE A 1 209 ? 9.344 14.204 1.917 1.00 72.31 209 PHE A O 1
ATOM 1805 N N . MET A 1 210 ? 7.459 13.057 1.506 1.00 69.12 210 MET A N 1
ATOM 1806 C CA . MET A 1 210 ? 8.002 12.317 0.352 1.00 69.12 210 MET A CA 1
ATOM 1807 C C . MET A 1 210 ? 8.434 13.229 -0.779 1.00 69.12 210 MET A C 1
ATOM 1809 O O . MET A 1 210 ? 9.535 13.071 -1.288 1.00 69.12 210 MET A O 1
ATOM 1813 N N . TYR A 1 211 ? 7.583 14.177 -1.166 1.00 76.00 211 TYR A N 1
ATOM 1814 C CA . TYR A 1 211 ? 7.908 15.112 -2.238 1.00 76.00 211 TYR A CA 1
ATOM 1815 C C . TYR A 1 211 ? 9.163 15.930 -1.905 1.00 76.00 211 TYR A C 1
ATOM 1817 O O . TYR A 1 211 ? 10.062 16.050 -2.732 1.00 76.00 211 TYR A O 1
ATOM 1825 N N . TRP A 1 212 ? 9.258 16.427 -0.668 1.00 77.25 212 TRP A N 1
ATOM 1826 C CA . TRP A 1 212 ? 10.447 17.135 -0.194 1.00 77.25 212 TRP A CA 1
ATOM 1827 C C . TRP A 1 212 ? 11.701 16.250 -0.202 1.00 77.25 212 TRP A C 1
ATOM 1829 O O . TRP A 1 212 ? 12.769 16.712 -0.588 1.00 77.25 212 TRP A O 1
ATOM 1839 N N . PHE A 1 213 ? 11.570 14.979 0.189 1.00 72.94 213 PHE A N 1
ATOM 1840 C CA . PHE A 1 213 ? 12.682 14.031 0.209 1.00 72.94 213 PHE A CA 1
ATOM 1841 C C . PHE A 1 213 ? 13.171 13.679 -1.200 1.00 72.94 213 PHE A C 1
ATOM 1843 O O . PHE A 1 213 ? 14.371 13.689 -1.435 1.00 72.94 213 PHE A O 1
ATOM 1850 N N . ILE A 1 214 ? 12.255 13.436 -2.144 1.00 75.19 214 ILE A N 1
ATOM 1851 C CA . ILE A 1 214 ? 12.590 13.154 -3.549 1.00 75.19 214 ILE A CA 1
ATOM 1852 C C . ILE A 1 214 ? 13.308 14.346 -4.190 1.00 75.19 214 ILE A C 1
ATOM 1854 O O . ILE A 1 214 ? 14.250 14.144 -4.937 1.00 75.19 214 ILE A O 1
ATOM 1858 N N . ASN A 1 215 ? 12.900 15.580 -3.881 1.00 73.38 215 ASN A N 1
ATOM 1859 C CA . ASN A 1 215 ? 13.506 16.782 -4.461 1.00 73.38 215 ASN A CA 1
ATOM 1860 C C . ASN A 1 215 ? 14.873 17.161 -3.849 1.00 73.38 215 ASN A C 1
ATOM 1862 O O . ASN A 1 215 ? 15.530 18.066 -4.354 1.00 73.38 215 ASN A O 1
ATOM 1866 N N . ASN A 1 216 ? 15.269 16.529 -2.740 1.00 65.56 216 ASN A N 1
ATOM 1867 C CA . ASN A 1 216 ? 16.546 16.762 -2.053 1.00 65.56 216 ASN A CA 1
ATOM 1868 C C . ASN A 1 216 ? 17.542 15.595 -2.210 1.00 65.56 216 ASN A C 1
ATOM 1870 O O . ASN A 1 216 ? 18.604 15.627 -1.584 1.00 65.56 216 ASN A O 1
ATOM 1874 N N . ILE A 1 217 ? 17.186 14.575 -2.995 1.00 56.59 217 ILE A N 1
ATOM 1875 C CA . ILE A 1 217 ? 18.085 13.515 -3.475 1.00 56.59 217 ILE A CA 1
ATOM 1876 C C . ILE A 1 217 ? 18.607 13.930 -4.847 1.00 56.59 217 ILE A C 1
ATOM 1878 O O . ILE A 1 217 ? 19.821 13.733 -5.073 1.00 56.59 217 ILE A O 1
#

Secondary structure (DSSP, 8-state):
--TT--S-TT-HHHHHHHHHHHHHHHHHHHHSHHHHHHHHH-S-HHHHHHHHTT-HHHHHHHHHHHHHHHHHHHHHHHHHHHHHTTSS---HHHHHHHHHHHHHHHHHHHHHHHHHHHHTT-HHHHHHHHHHHHHHHHHHHHHHHHHHHHHHHH-TT-HHHHHHHHHHHHHHHHHHHHHHHHHHHHTS-GGGHHHHHHHHHHHHHHHHHHHHHHTT-

Radius of gyration: 18.97 Å; chains: 1; bounding box: 42×40×53 Å